Protein AF-0000000067865497 (afdb_homodimer)

Structure (mmCIF, N/CA/C/O backbone):
data_AF-0000000067865497-model_v1
#
loop_
_entity.id
_entity.type
_entity.pdbx_description
1 polymer Phosphohydrolase
#
loop_
_atom_site.group_PDB
_atom_site.id
_atom_site.type_symbol
_atom_site.label_atom_id
_atom_site.label_alt_id
_atom_site.label_comp_id
_atom_site.label_asym_id
_atom_site.label_entity_id
_atom_site.label_seq_id
_atom_site.pdbx_PDB_ins_code
_atom_site.Cartn_x
_atom_site.Cartn_y
_atom_site.Cartn_z
_atom_site.occupancy
_atom_site.B_iso_or_equiv
_atom_site.auth_seq_id
_atom_site.auth_comp_id
_atom_site.auth_asym_id
_atom_site.auth_atom_id
_atom_site.pdbx_PDB_model_num
ATOM 1 N N . MET A 1 1 ? -23.422 -14.281 12.016 1 78.88 1 MET A N 1
ATOM 2 C CA . MET A 1 1 ? -22.953 -12.891 12.07 1 78.88 1 MET A CA 1
ATOM 3 C C . MET A 1 1 ? -21.516 -12.773 11.57 1 78.88 1 MET A C 1
ATOM 5 O O . MET A 1 1 ? -20.703 -13.68 11.789 1 78.88 1 MET A O 1
ATOM 9 N N . ARG A 1 2 ? -21.125 -11.711 10.773 1 89.38 2 ARG A N 1
ATOM 10 C CA . ARG A 1 2 ? -19.797 -11.516 10.203 1 89.38 2 ARG A CA 1
ATOM 11 C C . ARG A 1 2 ? -18.828 -10.969 11.25 1 89.38 2 ARG A C 1
ATOM 13 O O . ARG A 1 2 ? -19.25 -10.266 12.18 1 89.38 2 ARG A O 1
ATOM 20 N N . LYS A 1 3 ? -17.734 -11.516 11.109 1 87.94 3 LYS A N 1
ATOM 21 C CA . LYS A 1 3 ? -16.703 -11.023 12.031 1 87.94 3 LYS A CA 1
ATOM 22 C C . LYS A 1 3 ? -16.062 -9.75 11.508 1 87.94 3 LYS A C 1
ATOM 24 O O . LYS A 1 3 ? -15.516 -9.734 10.398 1 87.94 3 LYS A O 1
ATOM 29 N N . GLY A 1 4 ? -16.141 -8.656 12.398 1 87.62 4 GLY A N 1
ATOM 30 C CA . GLY A 1 4 ? -15.477 -7.418 12.039 1 87.62 4 GLY A CA 1
ATOM 31 C C . GLY A 1 4 ? -16.219 -6.641 10.961 1 87.62 4 GLY A C 1
ATOM 32 O O . GLY A 1 4 ? -17.312 -7.031 10.547 1 87.62 4 GLY A O 1
ATOM 33 N N . ASP A 1 5 ? -15.602 -5.504 10.516 1 90.06 5 ASP A N 1
ATOM 34 C CA . ASP A 1 5 ? -16.172 -4.648 9.477 1 90.06 5 ASP A CA 1
ATOM 35 C C . ASP A 1 5 ? -15.664 -5.043 8.094 1 90.06 5 ASP A C 1
ATOM 37 O O . ASP A 1 5 ? -14.836 -5.945 7.965 1 90.06 5 ASP A O 1
ATOM 41 N N . PHE A 1 6 ? -16.281 -4.461 7.059 1 90.94 6 PHE A N 1
ATOM 42 C CA . PHE A 1 6 ? -15.914 -4.801 5.688 1 90.94 6 PHE A CA 1
ATOM 43 C C . PHE A 1 6 ? -15.133 -3.668 5.043 1 90.94 6 PHE A C 1
ATOM 45 O O . PHE A 1 6 ? -15.102 -2.551 5.562 1 90.94 6 PHE A O 1
ATOM 52 N N . ILE A 1 7 ? -14.43 -3.977 3.988 1 89.62 7 ILE A N 1
ATOM 53 C CA . ILE A 1 7 ? -13.914 -2.992 3.041 1 89.62 7 ILE A CA 1
ATOM 54 C C . ILE A 1 7 ? -14.719 -3.062 1.743 1 89.62 7 ILE A C 1
ATOM 56 O O . ILE A 1 7 ? -15.297 -4.102 1.419 1 89.62 7 ILE A O 1
ATOM 60 N N . TYR A 1 8 ? -14.766 -1.95 1.161 1 90.75 8 TYR A N 1
ATOM 61 C CA . TYR A 1 8 ? -15.375 -1.904 -0.165 1 90.75 8 TYR A CA 1
ATOM 62 C C . TYR A 1 8 ? -14.32 -2.084 -1.253 1 90.75 8 TYR A C 1
ATOM 64 O O . TYR A 1 8 ? -13.297 -1.393 -1.258 1 90.75 8 TYR A O 1
ATOM 72 N N . THR A 1 9 ? -14.586 -3.055 -2.178 1 93.31 9 THR A N 1
ATOM 73 C CA . THR A 1 9 ? -13.57 -3.365 -3.18 1 93.31 9 THR A CA 1
ATOM 74 C C . THR A 1 9 ? -13.867 -2.643 -4.488 1 93.31 9 THR A C 1
ATOM 76 O O . THR A 1 9 ? -14.906 -2.006 -4.633 1 93.31 9 THR A O 1
ATOM 79 N N . GLY A 1 10 ? -12.953 -2.738 -5.398 1 89.12 10 GLY A N 1
ATOM 80 C CA . GLY A 1 10 ? -13.094 -2.115 -6.703 1 89.12 10 GLY A CA 1
ATOM 81 C C . GLY A 1 10 ? -14.312 -2.602 -7.465 1 89.12 10 GLY A C 1
ATOM 82 O O . GLY A 1 10 ? -14.906 -1.849 -8.242 1 89.12 10 GLY A O 1
ATOM 83 N N . LYS A 1 11 ? -14.664 -3.783 -7.273 1 88.94 11 LYS A N 1
ATOM 84 C CA . LYS A 1 11 ? -15.836 -4.352 -7.93 1 88.94 11 LYS A CA 1
ATOM 85 C C . LYS A 1 11 ? -17.078 -4.234 -7.047 1 88.94 11 LYS A C 1
ATOM 87 O O . LYS A 1 11 ? -18.047 -4.965 -7.234 1 88.94 11 LYS A O 1
ATOM 92 N N . GLU A 1 12 ? -16.969 -3.43 -6.086 1 88.81 12 GLU A N 1
ATOM 93 C CA . GLU A 1 12 ? -18.094 -3.02 -5.238 1 88.81 12 GLU A CA 1
ATOM 94 C C . GLU A 1 12 ? -18.594 -4.184 -4.391 1 88.81 12 GLU A C 1
ATOM 96 O O . GLU A 1 12 ? -19.812 -4.391 -4.27 1 88.81 12 GLU A O 1
ATOM 101 N N . VAL A 1 13 ? -17.703 -5.008 -3.939 1 91.44 13 VAL A N 1
ATOM 102 C CA . VAL A 1 13 ? -18 -6.086 -2.998 1 91.44 13 VAL A CA 1
ATOM 103 C C . VAL A 1 13 ? -17.703 -5.621 -1.574 1 91.44 13 VAL A C 1
ATOM 105 O O . VAL A 1 13 ? -16.688 -4.957 -1.329 1 91.44 13 VAL A O 1
ATOM 108 N N . GLU A 1 14 ? -18.641 -5.922 -0.736 1 91.81 14 GLU A N 1
ATOM 109 C CA . GLU A 1 14 ? -18.328 -5.785 0.684 1 91.81 14 GLU A CA 1
ATOM 110 C C . GLU A 1 14 ? -17.531 -6.977 1.194 1 91.81 14 GLU A C 1
ATOM 112 O O . GLU A 1 14 ? -18.094 -8.039 1.463 1 91.81 14 GLU A O 1
ATOM 117 N N . PHE A 1 15 ? -16.281 -6.785 1.351 1 94.25 15 PHE A N 1
ATOM 118 C CA . PHE A 1 15 ? -15.391 -7.871 1.732 1 94.25 15 PHE A CA 1
ATOM 119 C C . PHE A 1 15 ? -15.016 -7.77 3.205 1 94.25 15 PHE A C 1
ATOM 121 O O . PHE A 1 15 ? -14.57 -6.715 3.666 1 94.25 15 PHE A O 1
ATOM 128 N N . TYR A 1 16 ? -15.164 -8.898 3.9 1 94.19 16 TYR A N 1
ATOM 129 C CA . TYR A 1 16 ? -14.82 -8.961 5.316 1 94.19 16 TYR A CA 1
ATOM 130 C C . TYR A 1 16 ? -13.477 -9.641 5.523 1 94.19 16 TYR A C 1
ATOM 132 O O . TYR A 1 16 ? -13.398 -10.867 5.629 1 94.19 16 TYR A O 1
ATOM 140 N N . PRO A 1 17 ? -12.422 -8.844 5.734 1 92.12 17 PRO A N 1
ATOM 141 C CA . PRO A 1 17 ? -11.07 -9.406 5.793 1 92.12 17 PRO A CA 1
ATOM 142 C C . PRO A 1 17 ? -10.898 -10.406 6.93 1 92.12 17 PRO A C 1
ATOM 144 O O . PRO A 1 17 ? -10.109 -11.352 6.816 1 92.12 17 PRO A O 1
ATOM 147 N N . LEU A 1 18 ? -11.617 -10.266 8.008 1 92.62 18 LEU A N 1
ATOM 148 C CA . LEU A 1 18 ? -11.461 -11.125 9.18 1 92.62 18 LEU A CA 1
ATOM 149 C C . LEU A 1 18 ? -12.32 -12.383 9.047 1 92.62 18 LEU A C 1
ATOM 151 O O . LEU A 1 18 ? -12.172 -13.32 9.828 1 92.62 18 LEU A O 1
ATOM 155 N N . ASP A 1 19 ? -13.18 -12.359 8.055 1 93.62 19 ASP A N 1
ATOM 156 C CA . ASP A 1 19 ? -14.07 -13.484 7.785 1 93.62 19 ASP A CA 1
ATOM 157 C C . ASP A 1 19 ? -14.242 -13.711 6.285 1 93.62 19 ASP A C 1
ATOM 159 O O . ASP A 1 19 ? -15.352 -13.625 5.758 1 93.62 19 ASP A O 1
ATOM 163 N N . PRO A 1 20 ? -13.117 -14.047 5.703 1 94.12 20 PRO A N 1
ATOM 164 C CA . PRO A 1 20 ? -13.172 -14.164 4.242 1 94.12 20 PRO A CA 1
ATOM 165 C C . PRO A 1 20 ? -14.008 -15.352 3.771 1 94.12 20 PRO A C 1
ATOM 167 O O . PRO A 1 20 ? -13.93 -16.438 4.348 1 94.12 20 PRO A O 1
ATOM 170 N N . ARG A 1 21 ? -14.789 -15.086 2.783 1 94.31 21 ARG A N 1
ATOM 171 C CA . ARG A 1 21 ? -15.57 -16.109 2.1 1 94.31 21 ARG A CA 1
ATOM 172 C C . ARG A 1 21 ? -15.156 -16.234 0.638 1 94.31 21 ARG A C 1
ATOM 174 O O . ARG A 1 21 ? -14.953 -15.227 -0.043 1 94.31 21 ARG A O 1
ATOM 181 N N . GLU A 1 22 ? -15.125 -17.438 0.199 1 93.44 22 GLU A N 1
ATOM 182 C CA . GLU A 1 22 ? -14.625 -17.719 -1.143 1 93.44 22 GLU A CA 1
ATOM 183 C C . GLU A 1 22 ? -15.438 -16.984 -2.203 1 93.44 22 GLU A C 1
ATOM 185 O O . GLU A 1 22 ? -14.883 -16.484 -3.188 1 93.44 22 GLU A O 1
ATOM 190 N N . GLU A 1 23 ? -16.719 -16.875 -1.95 1 94.31 23 GLU A N 1
ATOM 191 C CA . GLU A 1 23 ? -17.594 -16.281 -2.949 1 94.31 23 GLU A CA 1
ATOM 192 C C . GLU A 1 23 ? -17.359 -14.781 -3.068 1 94.31 23 GLU A C 1
ATOM 194 O O . GLU A 1 23 ? -17.75 -14.164 -4.059 1 94.31 23 GLU A O 1
ATOM 199 N N . GLU A 1 24 ? -16.719 -14.227 -2.061 1 96.06 24 GLU A N 1
ATOM 200 C CA . GLU A 1 24 ? -16.484 -12.789 -2.051 1 96.06 24 GLU A CA 1
ATOM 201 C C . GLU A 1 24 ? -15.117 -12.453 -2.664 1 96.06 24 GLU A C 1
ATOM 203 O O . GLU A 1 24 ? -14.836 -11.297 -2.969 1 96.06 24 GLU A O 1
ATOM 208 N N . ILE A 1 25 ? -14.305 -13.445 -2.861 1 97.25 25 ILE A N 1
ATOM 209 C CA . ILE A 1 25 ? -12.992 -13.266 -3.475 1 97.25 25 ILE A CA 1
ATOM 210 C C . ILE A 1 25 ? -13.125 -13.25 -4.996 1 97.25 25 ILE A C 1
ATOM 212 O O . ILE A 1 25 ? -13.625 -14.211 -5.59 1 97.25 25 ILE A O 1
ATOM 216 N N . LEU A 1 26 ? -12.766 -12.141 -5.625 1 97.81 26 LEU A N 1
ATOM 217 C CA . LEU A 1 26 ? -12.852 -12 -7.074 1 97.81 26 LEU A CA 1
ATOM 218 C C . LEU A 1 26 ? -11.469 -11.766 -7.68 1 97.81 26 LEU A C 1
ATOM 220 O O . LEU A 1 26 ? -10.727 -10.891 -7.215 1 97.81 26 LEU A O 1
ATOM 224 N N . ILE A 1 27 ? -11.156 -12.547 -8.742 1 98.56 27 ILE A N 1
ATOM 225 C CA . ILE A 1 27 ? -9.867 -12.406 -9.414 1 98.56 27 ILE A CA 1
ATOM 226 C C . ILE A 1 27 ? -9.734 -10.992 -9.977 1 98.56 27 ILE A C 1
ATOM 228 O O . ILE A 1 27 ? -8.633 -10.445 -10.016 1 98.56 27 ILE A O 1
ATOM 232 N N . GLU A 1 28 ? -10.867 -10.383 -10.391 1 98.31 28 GLU A N 1
ATOM 233 C CA . GLU A 1 28 ? -10.875 -9.023 -10.93 1 98.31 28 GLU A CA 1
ATOM 234 C C . GLU A 1 28 ? -10.477 -8.008 -9.859 1 98.31 28 GLU A C 1
ATOM 236 O O . GLU A 1 28 ? -9.766 -7.039 -10.148 1 98.31 28 GLU A O 1
ATOM 241 N N . ASP A 1 29 ? -10.938 -8.258 -8.609 1 98.19 29 ASP A N 1
ATOM 242 C CA . ASP A 1 29 ? -10.555 -7.383 -7.504 1 98.19 29 ASP A CA 1
ATOM 243 C C . ASP A 1 29 ? -9.07 -7.516 -7.184 1 98.19 29 ASP A C 1
ATOM 245 O O . ASP A 1 29 ? -8.398 -6.52 -6.926 1 98.19 29 ASP A O 1
ATOM 249 N N . ILE A 1 30 ? -8.602 -8.75 -7.191 1 98.5 30 ILE A N 1
ATOM 250 C CA . ILE A 1 30 ? -7.195 -9.008 -6.891 1 98.5 30 ILE A CA 1
ATOM 251 C C . ILE A 1 30 ? -6.309 -8.352 -7.945 1 98.5 30 ILE A C 1
ATOM 253 O O . ILE A 1 30 ? -5.395 -7.594 -7.617 1 98.5 30 ILE A O 1
ATOM 257 N N . GLY A 1 31 ? -6.613 -8.617 -9.227 1 98.69 31 GLY A N 1
ATOM 258 C CA . GLY A 1 31 ? -5.836 -8.016 -10.305 1 98.69 31 GLY A CA 1
ATOM 259 C C . GLY A 1 31 ? -5.867 -6.504 -10.289 1 98.69 31 GLY A C 1
ATOM 260 O O . GLY A 1 31 ? -4.84 -5.852 -10.5 1 98.69 31 GLY A O 1
ATOM 261 N N . HIS A 1 32 ? -7.047 -5.977 -10.039 1 98.44 32 HIS A N 1
ATOM 262 C CA . HIS A 1 32 ? -7.211 -4.531 -10 1 98.44 32 HIS A CA 1
ATOM 263 C C . HIS A 1 32 ? -6.391 -3.91 -8.875 1 98.44 32 HIS A C 1
ATOM 265 O O . HIS A 1 32 ? -5.543 -3.051 -9.125 1 98.44 32 HIS A O 1
ATOM 271 N N . ALA A 1 33 ? -6.605 -4.375 -7.688 1 98 33 ALA A N 1
ATOM 272 C CA . ALA A 1 33 ? -5.945 -3.789 -6.523 1 98 33 ALA A CA 1
ATOM 273 C C . ALA A 1 33 ? -4.43 -3.947 -6.613 1 98 33 ALA A C 1
ATOM 275 O O . ALA A 1 33 ? -3.686 -2.986 -6.406 1 98 33 ALA A O 1
ATOM 276 N N . LEU A 1 34 ? -3.949 -5.145 -6.945 1 98.44 34 LEU A N 1
ATOM 277 C CA . LEU A 1 34 ? -2.512 -5.391 -6.977 1 98.44 34 LEU A CA 1
ATOM 278 C C . LEU A 1 34 ? -1.84 -4.559 -8.062 1 98.44 34 LEU A C 1
ATOM 280 O O . LEU A 1 34 ? -0.654 -4.234 -7.957 1 98.44 34 LEU A O 1
ATOM 284 N N . SER A 1 35 ? -2.582 -4.207 -9.141 1 98.69 35 SER A N 1
ATOM 285 C CA . SER A 1 35 ? -2.021 -3.367 -10.195 1 98.69 35 SER A CA 1
ATOM 286 C C . SER A 1 35 ? -1.836 -1.931 -9.719 1 98.69 35 SER A C 1
ATOM 288 O O . SER A 1 35 ? -1.099 -1.157 -10.328 1 98.69 35 SER A O 1
ATOM 290 N N . LEU A 1 36 ? -2.486 -1.602 -8.617 1 98.19 36 LEU A N 1
ATOM 291 C CA . LEU A 1 36 ? -2.443 -0.23 -8.125 1 98.19 36 LEU A CA 1
ATOM 292 C C . LEU A 1 36 ? -1.605 -0.138 -6.852 1 98.19 36 LEU A C 1
ATOM 294 O O . LEU A 1 36 ? -1.383 0.956 -6.328 1 98.19 36 LEU A O 1
ATOM 298 N N . ILE A 1 37 ? -1.118 -1.175 -6.332 1 97.56 37 ILE A N 1
ATOM 299 C CA . ILE A 1 37 ? -0.292 -1.197 -5.133 1 97.56 37 ILE A CA 1
ATOM 300 C C . ILE A 1 37 ? 1.182 -1.294 -5.52 1 97.56 37 ILE A C 1
ATOM 302 O O . ILE A 1 37 ? 1.575 -2.189 -6.27 1 97.56 37 ILE A O 1
ATOM 306 N N . CYS A 1 38 ? 1.943 -0.386 -4.988 1 97.19 38 CYS A N 1
ATOM 307 C CA . CYS A 1 38 ? 3.35 -0.268 -5.355 1 97.19 38 CYS A CA 1
ATOM 308 C C . CYS A 1 38 ? 4.211 -1.212 -4.527 1 97.19 38 CYS A C 1
ATOM 310 O O . CYS A 1 38 ? 3.982 -1.375 -3.328 1 97.19 38 CYS A O 1
ATOM 312 N N . ARG A 1 39 ? 5.223 -1.777 -5.109 1 95.62 39 ARG A N 1
ATOM 313 C CA . ARG A 1 39 ? 6.223 -2.6 -4.43 1 95.62 39 ARG A CA 1
ATOM 314 C C . ARG A 1 39 ? 7.066 -1.76 -3.479 1 95.62 39 ARG A C 1
ATOM 316 O O . ARG A 1 39 ? 7.168 -0.541 -3.639 1 95.62 39 ARG A O 1
ATOM 323 N N . GLY A 1 40 ? 7.621 -2.434 -2.475 1 93.12 40 GLY A N 1
ATOM 324 C CA . GLY A 1 40 ? 8.594 -1.792 -1.604 1 93.12 40 GLY A CA 1
ATOM 325 C C . GLY A 1 40 ? 8 -0.679 -0.763 1 93.12 40 GLY A C 1
ATOM 326 O O . GLY A 1 40 ? 8.688 0.289 -0.43 1 93.12 40 GLY A O 1
ATOM 327 N N . ASN A 1 41 ? 6.715 -0.718 -0.555 1 93.69 41 ASN A N 1
ATOM 328 C CA . ASN A 1 41 ? 6.027 0.312 0.217 1 93.69 41 ASN A CA 1
ATOM 329 C C . ASN A 1 41 ? 6.289 1.704 -0.349 1 93.69 41 ASN A C 1
ATOM 331 O O . ASN A 1 41 ? 6.477 2.66 0.406 1 93.69 41 ASN A O 1
ATOM 335 N N . GLY A 1 42 ? 6.395 1.767 -1.632 1 96.12 42 GLY A N 1
ATOM 336 C CA . GLY A 1 42 ? 6.52 3.055 -2.295 1 96.12 42 GLY A CA 1
ATOM 337 C C . GLY A 1 42 ? 7.941 3.59 -2.297 1 96.12 42 GLY A C 1
ATOM 338 O O . GLY A 1 42 ? 8.172 4.746 -2.658 1 96.12 42 GLY A O 1
ATOM 339 N N . HIS A 1 43 ? 8.938 2.766 -2.004 1 96.44 43 HIS A N 1
ATOM 340 C CA . HIS A 1 43 ? 10.305 3.277 -1.94 1 96.44 43 HIS A CA 1
ATOM 341 C C . H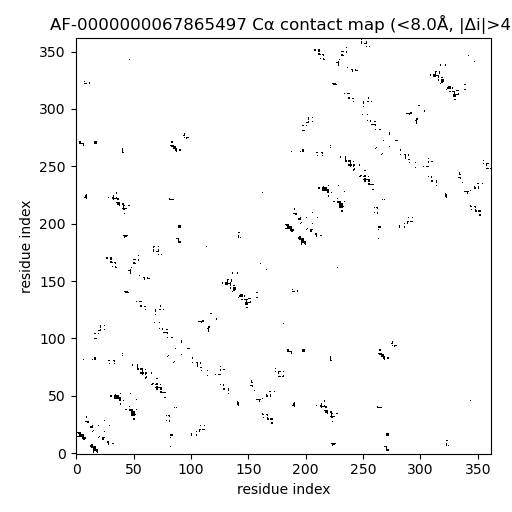IS A 1 43 ? 11.109 2.857 -3.166 1 96.44 43 HIS A C 1
ATOM 343 O O . HIS A 1 43 ? 12.32 3.094 -3.232 1 96.44 43 HIS A O 1
ATOM 349 N N . THR A 1 44 ? 10.422 2.258 -4.129 1 96.75 44 THR A N 1
ATOM 350 C CA . THR A 1 44 ? 11.062 1.977 -5.41 1 96.75 44 THR A CA 1
ATOM 351 C C . THR A 1 44 ? 11.352 3.27 -6.168 1 96.75 44 THR A C 1
ATOM 353 O O . THR A 1 44 ? 10.742 4.305 -5.887 1 96.75 44 THR A O 1
ATOM 356 N N . ASN A 1 45 ? 12.266 3.225 -7.09 1 96.19 45 ASN A N 1
ATOM 357 C CA . ASN A 1 45 ? 12.648 4.418 -7.832 1 96.19 45 ASN A CA 1
ATOM 358 C C . ASN A 1 45 ? 11.484 4.973 -8.648 1 96.19 45 ASN A C 1
ATOM 360 O O . ASN A 1 45 ? 11.453 6.16 -8.969 1 96.19 45 ASN A O 1
ATOM 364 N N . HIS A 1 46 ? 10.617 4.168 -9.094 1 97.25 46 HIS A N 1
ATOM 365 C CA . HIS A 1 46 ? 9.359 4.504 -9.758 1 97.25 46 HIS A CA 1
ATOM 366 C C . HIS A 1 46 ? 8.273 3.49 -9.422 1 97.25 46 HIS A C 1
ATOM 368 O O . HIS A 1 46 ? 8.539 2.479 -8.773 1 97.25 46 HIS A O 1
ATOM 374 N N . PHE A 1 47 ? 7.117 3.857 -9.805 1 98.06 47 PHE A N 1
ATOM 375 C CA . PHE A 1 47 ? 6 2.969 -9.5 1 98.06 47 PHE A CA 1
ATOM 376 C C . PHE A 1 47 ? 6.168 1.629 -10.211 1 98.06 47 PHE A C 1
ATOM 378 O O . PHE A 1 47 ? 6.402 1.584 -11.422 1 98.06 47 PHE A O 1
ATOM 385 N N . TYR A 1 48 ? 6.188 0.608 -9.531 1 98.25 48 TYR A N 1
ATOM 386 C CA . TYR A 1 48 ? 6.191 -0.792 -9.938 1 98.25 48 TYR A CA 1
ATOM 387 C C . TYR A 1 48 ? 5.227 -1.611 -9.094 1 98.25 48 TYR A C 1
ATOM 389 O O . TYR A 1 48 ? 5.398 -1.719 -7.875 1 98.25 48 TYR A O 1
ATOM 397 N N . SER A 1 49 ? 4.254 -2.213 -9.703 1 98.44 49 SER A N 1
ATOM 398 C CA . SER A 1 49 ? 3.117 -2.727 -8.953 1 98.44 49 SER A CA 1
ATOM 399 C C . SER A 1 49 ? 3.387 -4.133 -8.43 1 98.44 49 SER A C 1
ATOM 401 O O . SER A 1 49 ? 4.234 -4.848 -8.969 1 98.44 49 SER A O 1
ATOM 403 N N . VAL A 1 50 ? 2.641 -4.488 -7.422 1 98.25 50 VAL A N 1
ATOM 404 C CA . VAL A 1 50 ? 2.654 -5.852 -6.898 1 98.25 50 VAL A CA 1
ATOM 405 C C . VAL A 1 50 ? 2.174 -6.82 -7.973 1 98.25 50 VAL A C 1
ATOM 407 O O . VAL A 1 50 ? 2.658 -7.953 -8.055 1 98.25 50 VAL A O 1
ATOM 410 N N . ALA A 1 51 ? 1.204 -6.379 -8.805 1 98.81 51 ALA A N 1
ATOM 411 C CA . ALA A 1 51 ? 0.734 -7.23 -9.891 1 98.81 51 ALA A CA 1
ATOM 412 C C . ALA A 1 51 ? 1.862 -7.543 -10.875 1 98.81 51 ALA A C 1
ATOM 414 O O . ALA A 1 51 ? 1.967 -8.664 -11.375 1 98.81 51 ALA A O 1
ATOM 415 N N . GLN A 1 52 ? 2.701 -6.547 -11.195 1 98.88 52 GLN A N 1
ATOM 416 C CA . GLN A 1 52 ? 3.848 -6.793 -12.062 1 98.88 52 GLN A CA 1
ATOM 417 C C . GLN A 1 52 ? 4.773 -7.852 -11.461 1 98.88 52 GLN A C 1
ATOM 419 O O . GLN A 1 52 ? 5.25 -8.742 -12.172 1 98.88 52 GLN A O 1
ATOM 424 N N . HIS A 1 53 ? 5 -7.75 -10.164 1 98.44 53 HIS A N 1
ATOM 425 C CA . HIS A 1 53 ? 5.789 -8.75 -9.453 1 98.44 53 HIS A CA 1
ATOM 426 C C . HIS A 1 53 ? 5.176 -10.141 -9.594 1 98.44 53 HIS A C 1
ATOM 428 O O . HIS A 1 53 ? 5.871 -11.094 -9.938 1 98.44 53 HIS A O 1
ATOM 434 N N . SER A 1 54 ? 3.924 -10.266 -9.328 1 98.81 54 SER A N 1
ATOM 435 C CA . SER A 1 54 ? 3.217 -11.539 -9.383 1 98.81 54 SER A CA 1
ATOM 436 C C . SER A 1 54 ? 3.256 -12.141 -10.781 1 98.81 54 SER A C 1
ATOM 438 O O . SER A 1 54 ? 3.467 -13.344 -10.945 1 98.81 54 SER A O 1
ATOM 440 N N . ILE A 1 55 ? 2.994 -11.258 -11.789 1 98.94 55 ILE A N 1
ATOM 441 C CA . ILE A 1 55 ? 3.037 -11.68 -13.188 1 98.94 55 ILE A CA 1
ATOM 442 C C . ILE A 1 55 ? 4.414 -12.258 -13.508 1 98.94 55 ILE A C 1
ATOM 444 O O . ILE A 1 55 ? 4.52 -13.359 -14.047 1 98.94 55 ILE A O 1
ATOM 448 N N . ASN A 1 56 ? 5.445 -11.516 -13.164 1 98.81 56 ASN A N 1
ATOM 449 C CA . ASN A 1 56 ? 6.805 -11.953 -13.453 1 98.81 56 ASN A CA 1
ATOM 450 C C . ASN A 1 56 ? 7.152 -13.234 -12.695 1 98.81 56 ASN A C 1
ATOM 452 O O . ASN A 1 56 ? 7.902 -14.07 -13.203 1 98.81 56 ASN A O 1
ATOM 456 N N . CYS A 1 57 ? 6.629 -13.406 -11.477 1 98.81 57 CYS A N 1
ATOM 457 C CA . CYS A 1 57 ? 6.84 -14.648 -10.734 1 98.81 57 CYS A CA 1
ATOM 458 C C . CYS A 1 57 ? 6.211 -15.828 -11.461 1 98.81 57 CYS A C 1
ATOM 460 O O . CYS A 1 57 ? 6.824 -16.891 -11.57 1 98.81 57 CYS A O 1
ATOM 462 N N . ALA A 1 58 ? 5.008 -15.664 -11.914 1 98.88 58 ALA A N 1
ATOM 463 C CA . ALA A 1 58 ? 4.348 -16.734 -12.656 1 98.88 58 ALA A CA 1
ATOM 464 C C . ALA A 1 58 ? 5.129 -17.078 -13.922 1 98.88 58 ALA A C 1
ATOM 466 O O . ALA A 1 58 ? 5.316 -18.266 -14.242 1 98.88 58 ALA A O 1
ATOM 467 N N . LYS A 1 59 ? 5.555 -16.047 -14.648 1 98.81 59 LYS A N 1
ATOM 468 C CA . LYS A 1 59 ? 6.34 -16.25 -15.867 1 98.81 59 LYS A CA 1
ATOM 469 C C . LYS A 1 59 ? 7.656 -16.969 -15.555 1 98.81 59 LYS A C 1
ATOM 471 O O . LYS A 1 59 ? 8.094 -17.828 -16.312 1 98.81 59 LYS A O 1
ATOM 476 N N . GLU A 1 60 ? 8.312 -16.531 -14.477 1 98.81 60 GLU A N 1
ATOM 477 C CA . GLU A 1 60 ? 9.555 -17.172 -14.062 1 98.81 60 GLU A CA 1
ATOM 478 C C . GLU A 1 60 ? 9.336 -18.641 -13.734 1 98.81 60 GLU A C 1
ATOM 480 O O . GLU A 1 60 ? 10.156 -19.5 -14.086 1 98.81 60 GLU A O 1
ATOM 485 N N . ALA A 1 61 ? 8.234 -18.938 -12.984 1 98.75 61 ALA A N 1
AT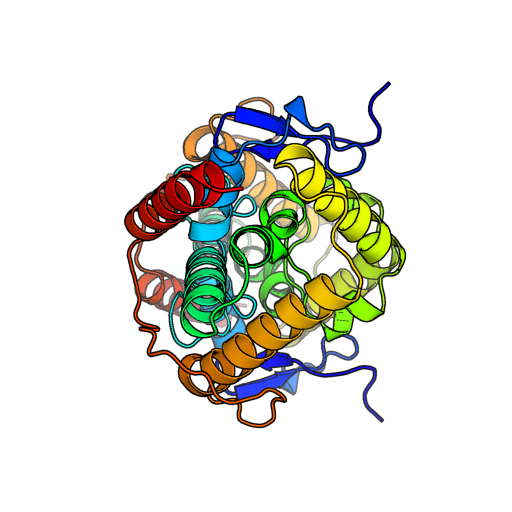OM 486 C CA . ALA A 1 61 ? 7.898 -20.328 -12.688 1 98.75 61 ALA A CA 1
ATOM 487 C C . ALA A 1 61 ? 7.746 -21.141 -13.969 1 98.75 61 ALA A C 1
ATOM 489 O O . ALA A 1 61 ? 8.203 -22.281 -14.047 1 98.75 61 ALA A O 1
ATOM 490 N N . LYS A 1 62 ? 7.125 -20.531 -14.953 1 98.56 62 LYS A N 1
ATOM 491 C CA . LYS A 1 62 ? 6.941 -21.203 -16.234 1 98.56 62 LYS A CA 1
ATOM 492 C C . LYS A 1 62 ? 8.289 -21.484 -16.906 1 98.56 62 LYS A C 1
ATOM 494 O O . LYS A 1 62 ? 8.523 -22.594 -17.406 1 98.56 62 LYS A O 1
ATOM 499 N N . VAL A 1 63 ? 9.133 -20.484 -16.953 1 98.12 63 VAL A N 1
ATOM 500 C CA . VAL A 1 63 ? 10.445 -20.609 -17.594 1 98.12 63 VAL A CA 1
ATOM 501 C C . VAL A 1 63 ? 11.258 -21.688 -16.875 1 98.12 63 VAL A C 1
ATOM 503 O O . VAL A 1 63 ? 12.031 -22.406 -17.5 1 98.12 63 VAL A O 1
ATOM 506 N N . ARG A 1 64 ? 11.086 -21.859 -15.594 1 98 64 ARG A N 1
ATOM 507 C CA . ARG A 1 64 ? 11.789 -22.859 -14.797 1 98 64 ARG A CA 1
ATOM 508 C C . ARG A 1 64 ? 11.203 -24.25 -15.016 1 98 64 ARG A C 1
ATOM 510 O O . ARG A 1 64 ? 11.758 -25.234 -14.547 1 98 64 ARG A O 1
ATOM 517 N N . GLY A 1 65 ? 10.078 -24.297 -15.68 1 98.19 65 GLY A N 1
ATOM 518 C CA . GLY A 1 65 ? 9.469 -25.578 -16.016 1 98.19 65 GLY A CA 1
ATOM 519 C C . GLY A 1 65 ? 8.562 -26.109 -14.914 1 98.19 65 GLY A C 1
ATOM 520 O O . GLY A 1 65 ? 8.328 -27.312 -14.828 1 98.19 65 GLY A O 1
ATOM 521 N N . TYR A 1 66 ? 8.102 -25.281 -14.023 1 98.44 66 TYR A N 1
ATOM 522 C CA . TYR A 1 66 ? 7.238 -25.719 -12.938 1 98.44 66 TYR A CA 1
ATOM 523 C C . TYR A 1 66 ? 5.82 -25.969 -13.438 1 98.44 66 TYR A C 1
ATOM 525 O O . TYR A 1 66 ? 5.457 -25.531 -14.531 1 98.44 66 TYR A O 1
ATOM 533 N N . SER A 1 67 ? 5.012 -26.719 -12.695 1 98.31 67 SER A N 1
ATOM 534 C CA . SER A 1 67 ? 3.654 -27.078 -13.07 1 98.31 67 SER A CA 1
ATOM 535 C C . SER A 1 67 ? 2.746 -25.859 -13.148 1 98.31 67 SER A C 1
ATOM 537 O O . SER A 1 67 ? 3.066 -24.812 -12.594 1 98.31 67 SER A O 1
ATOM 539 N N . ASN A 1 68 ? 1.621 -26 -13.828 1 98.19 68 ASN A N 1
ATOM 540 C CA . ASN A 1 68 ? 0.642 -24.922 -13.922 1 98.19 68 ASN A CA 1
ATOM 541 C C . ASN A 1 68 ? 0.111 -24.516 -12.547 1 98.19 68 ASN A C 1
ATOM 543 O O . ASN A 1 68 ? -0.204 -23.359 -12.312 1 98.19 68 ASN A O 1
ATOM 547 N N . ARG A 1 69 ? 0.047 -25.5 -11.656 1 97.94 69 ARG A N 1
ATOM 548 C CA . ARG A 1 69 ? -0.386 -25.203 -10.289 1 97.94 69 ARG A CA 1
ATOM 549 C C . ARG A 1 69 ? 0.582 -24.25 -9.602 1 97.94 69 ARG A C 1
ATOM 551 O O . ARG A 1 69 ? 0.16 -23.312 -8.93 1 97.94 69 ARG A O 1
ATOM 558 N N . VAL A 1 70 ? 1.87 -24.547 -9.789 1 98.69 70 VAL A N 1
ATOM 559 C CA . VAL A 1 70 ? 2.885 -23.688 -9.172 1 98.69 70 VAL A CA 1
ATOM 560 C C . VAL A 1 70 ? 2.883 -22.312 -9.844 1 98.69 70 VAL A C 1
ATOM 562 O O . VAL A 1 70 ? 3.049 -21.297 -9.172 1 98.69 70 VAL A O 1
ATOM 565 N N . GLN A 1 71 ? 2.691 -22.281 -11.164 1 98.88 71 GLN A N 1
ATOM 566 C CA . GLN A 1 71 ? 2.598 -21.016 -11.883 1 98.88 71 GLN A CA 1
ATOM 567 C C . GLN A 1 71 ? 1.426 -20.188 -11.375 1 98.88 71 GLN A C 1
ATOM 569 O O . GLN A 1 71 ? 1.572 -18.984 -11.125 1 98.88 71 GLN A O 1
ATOM 574 N N . LEU A 1 72 ? 0.275 -20.828 -11.211 1 98.88 72 LEU A N 1
ATOM 575 C CA . LEU A 1 72 ? -0.904 -20.141 -10.695 1 98.88 72 LEU A CA 1
ATOM 576 C C . LEU A 1 72 ? -0.66 -19.625 -9.281 1 98.88 72 LEU A C 1
ATOM 578 O O . LEU A 1 72 ? -1.039 -18.5 -8.953 1 98.88 72 LEU A O 1
ATOM 582 N N . ALA A 1 73 ? -0.044 -20.469 -8.461 1 98.81 73 ALA A N 1
ATOM 583 C CA . ALA A 1 73 ? 0.257 -20.078 -7.086 1 98.81 73 ALA A CA 1
ATOM 584 C C . ALA A 1 73 ? 1.202 -18.875 -7.047 1 98.81 73 ALA A C 1
ATOM 586 O O . ALA A 1 73 ? 1.063 -18 -6.195 1 98.81 73 ALA A O 1
ATOM 587 N N . CYS A 1 74 ? 2.174 -18.844 -7.941 1 98.88 74 CYS A N 1
ATOM 588 C CA . CYS A 1 74 ? 3.072 -17.703 -8.039 1 98.88 74 CYS A CA 1
ATOM 589 C C . CYS A 1 74 ? 2.309 -16.438 -8.406 1 98.88 74 CYS A C 1
ATOM 591 O O . CYS A 1 74 ? 2.561 -15.359 -7.848 1 98.88 74 CYS A O 1
ATOM 593 N N . LEU A 1 75 ? 1.396 -16.562 -9.328 1 98.94 75 LEU A N 1
ATOM 594 C CA . LEU A 1 75 ? 0.595 -15.422 -9.742 1 98.94 75 LEU A CA 1
ATOM 595 C C . LEU A 1 75 ? -0.225 -14.875 -8.578 1 98.94 75 LEU A C 1
ATOM 597 O O . LEU A 1 75 ? -0.424 -13.664 -8.469 1 98.94 75 LEU A O 1
ATOM 601 N N . LEU A 1 76 ? -0.667 -15.773 -7.68 1 98.81 76 LEU A N 1
ATOM 602 C CA . LEU A 1 76 ? -1.655 -15.422 -6.664 1 98.81 76 LEU A CA 1
ATOM 603 C C . LEU A 1 76 ? -1 -15.258 -5.297 1 98.81 76 LEU A C 1
ATOM 605 O O . LEU A 1 76 ? -1.662 -14.883 -4.328 1 98.81 76 LEU A O 1
ATOM 609 N N . HIS A 1 77 ? 0.335 -15.453 -5.145 1 98.5 77 HIS A N 1
ATOM 610 C CA . HIS A 1 77 ? 0.979 -15.641 -3.85 1 98.5 77 HIS A CA 1
ATOM 611 C C . HIS A 1 77 ? 0.896 -14.375 -3.004 1 98.5 77 HIS A C 1
ATOM 613 O O . HIS A 1 77 ? 0.997 -14.438 -1.775 1 98.5 77 HIS A O 1
ATOM 619 N N . ASP A 1 78 ? 0.654 -13.273 -3.594 1 97.69 78 ASP A N 1
ATOM 620 C CA . ASP A 1 78 ? 0.491 -12.023 -2.855 1 97.69 78 ASP A CA 1
ATOM 621 C C . ASP A 1 78 ? -0.962 -11.555 -2.881 1 97.69 78 ASP A C 1
ATOM 623 O O . ASP A 1 78 ? -1.249 -10.391 -2.605 1 97.69 78 ASP A O 1
ATOM 627 N N . GLY A 1 79 ? -1.877 -12.43 -3.23 1 98 79 GLY A N 1
ATOM 628 C CA . GLY A 1 79 ? -3.279 -12.086 -3.404 1 98 79 GLY A CA 1
ATOM 629 C C . GLY A 1 79 ? -3.906 -11.484 -2.158 1 98 79 GLY A C 1
ATOM 630 O O . GLY A 1 79 ? -4.777 -10.617 -2.252 1 98 79 GLY A O 1
ATOM 631 N N . SER A 1 80 ? -3.475 -11.914 -0.987 1 96.81 80 SER A N 1
ATOM 632 C CA . SER A 1 80 ? -4.043 -11.422 0.264 1 96.81 80 SER A CA 1
ATOM 633 C C . SER A 1 80 ? -3.787 -9.93 0.439 1 96.81 80 SER A C 1
ATOM 635 O O . SER A 1 80 ? -4.543 -9.242 1.131 1 96.81 80 SER A O 1
ATOM 637 N N . GLU A 1 81 ? -2.744 -9.383 -0.189 1 96.19 81 GLU A N 1
ATOM 638 C CA . GLU A 1 81 ? -2.402 -7.969 -0.078 1 96.19 81 GLU A CA 1
ATOM 639 C C . GLU A 1 81 ? -3.494 -7.09 -0.678 1 96.19 81 GLU A C 1
ATOM 641 O O . GLU A 1 81 ? -3.637 -5.922 -0.302 1 96.19 81 GLU A O 1
ATOM 646 N N . ALA A 1 82 ? -4.289 -7.645 -1.566 1 96.81 82 ALA A N 1
ATOM 647 C CA . ALA A 1 82 ? -5.395 -6.898 -2.162 1 96.81 82 ALA A CA 1
ATOM 648 C C . ALA A 1 82 ? -6.457 -6.57 -1.118 1 96.81 82 ALA A C 1
ATOM 650 O O . ALA A 1 82 ? -7.211 -5.605 -1.273 1 96.81 82 ALA A O 1
ATOM 651 N N . TYR A 1 83 ? -6.438 -7.363 -0.044 1 95.5 83 TYR A N 1
ATOM 652 C CA . TYR A 1 83 ? -7.531 -7.219 0.906 1 95.5 83 TYR A CA 1
ATOM 653 C C . TYR A 1 83 ? -7.016 -6.773 2.27 1 95.5 83 TYR A C 1
ATOM 655 O O . TYR A 1 83 ? -7.773 -6.246 3.086 1 95.5 83 TYR A O 1
ATOM 663 N N . LEU A 1 84 ? -5.781 -6.965 2.602 1 92.44 84 LEU A N 1
ATOM 664 C CA . LEU A 1 84 ? -5.219 -6.672 3.916 1 92.44 84 LEU A CA 1
ATOM 665 C C . LEU A 1 84 ? -4.191 -5.547 3.832 1 92.44 84 LEU A C 1
ATOM 667 O O . LEU A 1 84 ? -3.9 -4.891 4.832 1 92.44 84 LEU A O 1
ATOM 671 N N . SER A 1 85 ? -3.701 -5.215 2.789 1 87.44 85 SER A N 1
ATOM 672 C CA . SER A 1 85 ? -2.525 -4.367 2.604 1 87.44 85 SER A CA 1
ATOM 673 C C . SER A 1 85 ? -1.26 -5.066 3.084 1 87.44 85 SER A C 1
ATOM 675 O O . SER A 1 85 ? -1.33 -6.078 3.783 1 87.44 85 SER A O 1
ATOM 677 N N . ASP A 1 86 ? -0.155 -4.621 2.607 1 82.81 86 ASP A N 1
ATOM 678 C CA . ASP A 1 86 ? 1.106 -5.23 3.016 1 82.81 86 ASP A CA 1
ATOM 679 C C . ASP A 1 86 ? 1.793 -4.398 4.098 1 82.81 86 ASP A C 1
ATOM 681 O O . ASP A 1 86 ? 1.746 -3.166 4.062 1 82.81 86 ASP A O 1
ATOM 685 N N . ILE A 1 87 ? 2.201 -5.059 5.129 1 86.25 87 ILE A N 1
ATOM 686 C CA . ILE A 1 87 ? 3.021 -4.453 6.172 1 86.25 87 ILE A CA 1
ATOM 687 C C . ILE A 1 87 ? 4.496 -4.762 5.914 1 86.25 87 ILE A C 1
ATOM 689 O O . ILE A 1 87 ? 4.836 -5.848 5.438 1 86.25 87 ILE A O 1
ATOM 693 N N . THR A 1 88 ? 5.305 -3.74 6.168 1 88.56 88 THR A N 1
ATOM 694 C CA . THR A 1 88 ? 6.734 -3.955 5.969 1 88.56 88 THR A CA 1
ATOM 695 C C . THR A 1 88 ? 7.227 -5.133 6.805 1 88.56 88 THR A C 1
ATOM 697 O O . THR A 1 88 ? 6.789 -5.32 7.945 1 88.56 88 THR A O 1
ATOM 700 N N . ARG A 1 89 ? 8.242 -5.805 6.375 1 83.88 89 ARG A N 1
ATOM 701 C CA . ARG A 1 89 ? 8.703 -7.074 6.93 1 83.88 89 ARG A CA 1
ATOM 702 C C . ARG A 1 89 ? 9.156 -6.91 8.375 1 83.88 89 ARG A C 1
ATOM 704 O O . ARG A 1 89 ? 8.789 -7.703 9.242 1 83.88 89 ARG A O 1
ATOM 711 N N . PRO A 1 90 ? 9.906 -5.945 8.695 1 86.38 90 PRO A N 1
ATOM 712 C CA . PRO A 1 90 ? 10.367 -5.809 10.078 1 86.38 90 PRO A CA 1
ATOM 713 C C . PRO A 1 90 ? 9.219 -5.645 11.07 1 86.38 90 PRO A C 1
ATOM 715 O O . PRO A 1 90 ? 9.312 -6.105 12.211 1 86.38 90 PRO A O 1
ATOM 718 N N . VAL A 1 91 ? 8.18 -4.996 10.617 1 89.25 91 VAL A N 1
ATOM 719 C CA . VAL A 1 91 ? 7.031 -4.7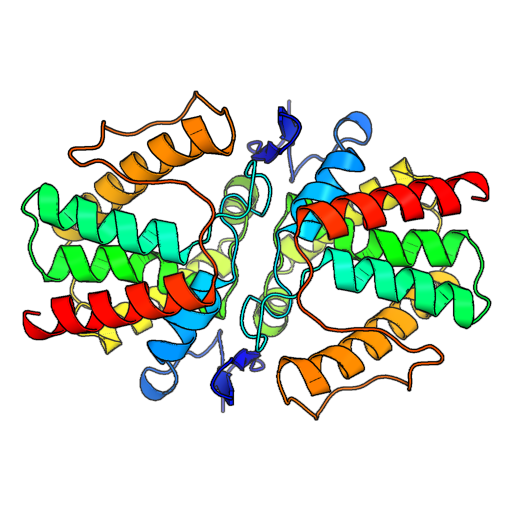54 11.492 1 89.25 91 VAL A CA 1
ATOM 720 C C . VAL A 1 91 ? 6.137 -5.992 11.523 1 89.25 91 VAL A C 1
ATOM 722 O O . VAL A 1 91 ? 5.637 -6.375 12.586 1 89.25 91 VAL A O 1
ATOM 725 N N . LYS A 1 92 ? 6.012 -6.574 10.336 1 89 92 LYS A N 1
ATOM 726 C CA . LYS A 1 92 ? 5.137 -7.73 10.18 1 89 92 LYS A CA 1
ATOM 727 C C . LYS A 1 92 ? 5.504 -8.844 11.156 1 89 92 LYS A C 1
ATOM 729 O O . LYS A 1 92 ? 4.625 -9.508 11.711 1 89 92 LYS A O 1
ATOM 734 N N . LYS A 1 93 ? 6.723 -9.016 11.359 1 88.06 93 LYS A N 1
ATOM 735 C CA . LYS A 1 93 ? 7.238 -10.078 12.219 1 88.06 93 LYS A CA 1
ATOM 736 C C . LYS A 1 93 ? 6.758 -9.898 13.656 1 88.06 93 LYS A C 1
ATOM 738 O O . LYS A 1 93 ? 6.719 -10.859 14.43 1 88.06 93 LYS A O 1
ATOM 743 N N . GLU A 1 94 ? 6.352 -8.75 14.031 1 88.31 94 GLU A N 1
ATOM 744 C CA . GLU A 1 94 ? 5.938 -8.438 15.391 1 88.31 94 GLU A CA 1
ATOM 745 C C . GLU A 1 94 ? 4.43 -8.586 15.562 1 88.31 94 GLU A C 1
ATOM 747 O O . GLU A 1 94 ? 3.908 -8.492 16.672 1 88.31 94 GLU A O 1
ATOM 752 N N . LEU A 1 95 ? 3.785 -8.82 14.477 1 91.38 95 LEU A N 1
ATOM 753 C CA . LEU A 1 95 ? 2.326 -8.828 14.492 1 91.38 95 LEU A CA 1
ATOM 754 C C . LEU A 1 95 ? 1.787 -10.227 14.227 1 91.38 95 LEU A C 1
ATOM 756 O O . LEU A 1 95 ? 1.277 -10.5 13.133 1 91.38 95 LEU A O 1
ATOM 760 N N . LYS A 1 96 ? 1.758 -11.086 15.258 1 91.88 96 LYS A N 1
ATOM 761 C CA . LYS A 1 96 ? 1.353 -12.477 15.125 1 91.88 96 LYS A CA 1
ATOM 762 C C . LYS A 1 96 ? -0.085 -12.594 14.625 1 91.88 96 LYS A C 1
ATOM 764 O O . LYS A 1 96 ? -0.393 -13.438 13.789 1 91.88 96 LYS A O 1
ATOM 769 N N . GLU A 1 97 ? -0.939 -11.734 15.227 1 91.94 97 GLU A N 1
ATOM 770 C CA . GLU A 1 97 ? -2.342 -11.766 14.828 1 91.94 97 GLU A CA 1
ATOM 771 C C . GLU A 1 97 ? -2.496 -11.445 13.344 1 91.94 97 GLU A C 1
ATOM 773 O O . GLU A 1 97 ? -3.352 -12.023 12.664 1 91.94 97 GLU A O 1
ATOM 778 N N . TYR A 1 98 ? -1.725 -10.523 12.805 1 92.38 98 TYR A N 1
ATOM 779 C CA . TYR A 1 98 ? -1.756 -10.188 11.383 1 92.38 98 TYR A CA 1
ATOM 780 C C . TYR A 1 98 ? -1.371 -11.391 10.531 1 92.38 98 TYR A C 1
ATOM 782 O O . TYR A 1 98 ? -1.998 -11.656 9.5 1 92.38 98 TYR A O 1
ATOM 790 N N . LEU A 1 99 ? -0.376 -12.102 10.945 1 93.38 99 LEU A N 1
ATOM 791 C CA . LEU A 1 99 ? 0.109 -13.258 10.203 1 93.38 99 LEU A CA 1
ATOM 792 C C . LEU A 1 99 ? -0.961 -14.344 10.125 1 93.38 99 LEU A C 1
ATOM 794 O O . LEU A 1 99 ? -1.108 -15 9.086 1 93.38 99 LEU A O 1
ATOM 798 N N . ILE A 1 100 ? -1.691 -14.477 11.188 1 94.19 100 ILE A N 1
ATOM 799 C CA . ILE A 1 100 ? -2.768 -15.461 11.227 1 94.19 100 ILE A CA 1
ATOM 800 C C . ILE A 1 100 ? -3.865 -15.07 10.242 1 94.19 100 ILE A C 1
ATOM 802 O O . ILE A 1 100 ? -4.348 -15.906 9.477 1 94.19 100 ILE A O 1
ATOM 806 N N . ILE A 1 101 ? -4.242 -13.766 10.258 1 93.69 101 ILE A N 1
ATOM 807 C CA . ILE A 1 101 ? -5.277 -13.258 9.367 1 93.69 101 ILE A CA 1
ATOM 808 C C . ILE A 1 101 ? -4.832 -13.414 7.914 1 93.69 101 ILE A C 1
ATOM 810 O O . ILE A 1 101 ? -5.609 -13.844 7.062 1 93.69 101 ILE A O 1
ATOM 814 N N . GLU A 1 102 ? -3.592 -13.062 7.648 1 94.56 102 GLU A N 1
ATOM 815 C CA . GLU A 1 102 ? -3.029 -13.133 6.305 1 94.56 102 GLU A CA 1
ATOM 816 C C . GLU A 1 102 ? -3.014 -14.57 5.789 1 94.56 102 GLU A C 1
ATOM 818 O O . GLU A 1 102 ? -3.375 -14.828 4.641 1 94.56 102 GLU A O 1
ATOM 823 N N . ASP A 1 103 ? -2.617 -15.5 6.641 1 94.75 103 ASP A N 1
ATOM 824 C CA . ASP A 1 103 ? -2.562 -16.906 6.262 1 94.75 103 ASP A CA 1
ATOM 825 C C . ASP A 1 103 ? -3.955 -17.453 5.934 1 94.75 103 ASP A C 1
ATOM 827 O O . ASP A 1 103 ? -4.133 -18.172 4.949 1 94.75 103 ASP A O 1
ATOM 831 N N . LYS A 1 104 ? -4.867 -17.125 6.77 1 95.38 104 LYS A N 1
ATOM 832 C CA . LYS A 1 104 ? -6.246 -17.562 6.547 1 95.38 104 LYS A CA 1
ATOM 833 C C . LYS A 1 104 ? -6.777 -17.047 5.215 1 95.38 104 LYS A C 1
ATOM 835 O O . LYS A 1 104 ? -7.391 -17.812 4.453 1 95.38 104 LYS A O 1
ATOM 840 N N . LEU A 1 105 ? -6.574 -15.82 4.953 1 96.38 105 LEU A N 1
ATOM 841 C CA . LEU A 1 105 ? -7.059 -15.211 3.719 1 96.38 105 LEU A CA 1
ATOM 842 C C . LEU A 1 105 ? -6.336 -15.789 2.508 1 96.38 105 LEU A C 1
ATOM 844 O O . LEU A 1 105 ? -6.961 -16.094 1.49 1 96.38 105 LEU A O 1
ATOM 848 N N . GLN A 1 106 ? -5.012 -15.914 2.605 1 96.94 106 GLN A N 1
ATOM 849 C CA . GLN A 1 106 ? -4.23 -16.453 1.496 1 96.94 106 GLN A CA 1
ATOM 850 C C . GLN A 1 106 ? -4.656 -17.875 1.161 1 96.94 106 GLN A C 1
ATOM 852 O O . GLN A 1 106 ? -4.777 -18.234 -0.012 1 96.94 106 GLN A O 1
ATOM 857 N N . ASN A 1 107 ? -4.926 -18.625 2.166 1 96.38 107 ASN A N 1
ATOM 858 C CA . ASN A 1 107 ? -5.414 -19.984 1.952 1 96.38 107 ASN A CA 1
ATOM 859 C C . ASN A 1 107 ? -6.793 -19.984 1.293 1 96.38 107 ASN A C 1
ATOM 861 O O . ASN A 1 107 ? -7.074 -20.828 0.441 1 96.38 107 ASN A O 1
ATOM 865 N N . ALA A 1 108 ? -7.633 -19.109 1.72 1 97.25 108 ALA A N 1
ATOM 866 C CA . ALA A 1 108 ? -8.953 -18.984 1.106 1 97.25 108 ALA A CA 1
ATOM 867 C C . ALA A 1 108 ? -8.844 -18.656 -0.378 1 97.25 108 ALA A C 1
ATOM 869 O O . ALA A 1 108 ? -9.617 -19.156 -1.194 1 97.25 108 ALA A O 1
ATOM 870 N N . ILE A 1 109 ? -7.887 -17.828 -0.745 1 98.12 109 ILE A N 1
ATOM 871 C CA . ILE A 1 109 ? -7.66 -17.453 -2.139 1 98.12 109 ILE A CA 1
ATOM 872 C C . ILE A 1 109 ? -7.195 -18.688 -2.924 1 98.12 109 ILE A C 1
ATOM 874 O O . ILE A 1 109 ? -7.738 -18.984 -3.99 1 98.12 109 ILE A O 1
ATOM 878 N N . TYR A 1 110 ? -6.199 -19.375 -2.363 1 97.94 110 TYR A N 1
ATOM 879 C CA . TYR A 1 110 ? -5.719 -20.594 -3.025 1 97.94 110 TYR A CA 1
ATOM 880 C C . TYR A 1 110 ? -6.84 -21.609 -3.193 1 97.94 110 TYR A C 1
ATOM 882 O O . TYR A 1 110 ? -6.992 -22.203 -4.262 1 97.94 110 TYR A O 1
ATOM 890 N N . LYS A 1 111 ? -7.645 -21.781 -2.182 1 97.25 111 LYS A N 1
ATOM 891 C CA . LYS A 1 111 ? -8.75 -22.734 -2.229 1 97.25 111 LYS A CA 1
ATOM 892 C C . LYS A 1 111 ? -9.758 -22.359 -3.307 1 97.25 111 LYS A C 1
ATOM 894 O O . LYS A 1 111 ? -10.211 -23.219 -4.07 1 97.25 111 LYS A O 1
ATOM 899 N N . LYS A 1 112 ? -10.094 -21.188 -3.371 1 97.19 112 LYS A N 1
ATOM 900 C CA . LYS A 1 112 ? -11.062 -20.703 -4.34 1 97.19 112 LYS A CA 1
ATOM 901 C C . LYS A 1 112 ? -10.648 -21.047 -5.766 1 97.19 112 LYS A C 1
ATOM 903 O O . LYS A 1 112 ? -11.5 -21.359 -6.605 1 97.19 112 LYS A O 1
ATOM 908 N N . TYR A 1 113 ? -9.359 -20.969 -5.961 1 97.62 113 TYR A N 1
ATOM 909 C CA . TYR A 1 113 ? -8.914 -21.109 -7.34 1 97.62 113 TYR A CA 1
ATOM 910 C C . TYR A 1 113 ? -8.258 -22.469 -7.562 1 97.62 113 TYR A C 1
ATOM 912 O O . TYR A 1 113 ? -7.438 -22.625 -8.469 1 97.62 113 TYR A O 1
ATOM 920 N N . GLY A 1 114 ? -8.531 -23.438 -6.68 1 96.19 114 GLY A N 1
ATOM 921 C CA . GLY A 1 114 ? -8.305 -24.844 -6.949 1 96.19 114 GLY A CA 1
ATOM 922 C C . GLY A 1 114 ? -6.922 -25.312 -6.543 1 96.19 114 GLY A C 1
ATOM 923 O O . GLY A 1 114 ? -6.477 -26.375 -6.965 1 96.19 114 GLY A O 1
ATOM 924 N N . ILE A 1 115 ? -6.195 -24.516 -5.746 1 97.44 115 ILE A N 1
ATOM 925 C CA . ILE A 1 115 ? -4.848 -24.922 -5.355 1 97.44 115 ILE A CA 1
ATOM 926 C C . ILE A 1 115 ? -4.695 -24.812 -3.84 1 97.44 115 ILE A C 1
ATOM 928 O O . ILE A 1 115 ? -3.641 -24.406 -3.344 1 97.44 115 ILE A O 1
ATOM 932 N N . GLY A 1 116 ? -5.746 -25.094 -3.143 1 96.5 116 GLY A N 1
ATOM 933 C CA . GLY A 1 116 ? -5.75 -25.031 -1.69 1 96.5 116 GLY A CA 1
ATOM 934 C C . GLY A 1 116 ? -4.941 -26.141 -1.042 1 96.5 116 GLY A C 1
ATOM 935 O O . GLY A 1 116 ? -4.641 -26.078 0.152 1 96.5 116 GLY A O 1
ATOM 936 N N . ASP A 1 117 ? -4.523 -27.141 -1.787 1 97.38 117 ASP A N 1
ATOM 937 C CA . ASP A 1 117 ? -3.832 -28.312 -1.262 1 97.38 117 ASP A CA 1
ATOM 938 C C . ASP A 1 117 ? -2.367 -28.328 -1.692 1 97.38 117 ASP A C 1
ATOM 940 O O . ASP A 1 117 ? -1.796 -29.406 -1.93 1 97.38 117 ASP A O 1
ATOM 944 N N . LEU A 1 118 ? -1.766 -27.172 -1.866 1 97.62 118 LEU A N 1
ATOM 945 C CA . LEU A 1 118 ? -0.354 -27.094 -2.227 1 97.62 118 LEU A CA 1
ATOM 946 C C . LEU A 1 118 ? 0.502 -27.891 -1.251 1 97.62 118 LEU A C 1
ATOM 948 O O . LEU A 1 118 ? 0.299 -27.812 -0.037 1 97.62 118 LEU A O 1
ATOM 952 N N . THR A 1 119 ? 1.45 -28.672 -1.794 1 98.12 119 THR A N 1
ATOM 953 C CA . THR A 1 119 ? 2.379 -29.438 -0.971 1 98.12 119 THR A CA 1
ATOM 954 C C . THR A 1 119 ? 3.498 -28.531 -0.443 1 98.12 119 THR A C 1
ATOM 956 O O . THR A 1 119 ? 3.688 -27.422 -0.926 1 98.12 119 THR A O 1
ATOM 959 N N . LYS A 1 120 ? 4.238 -29.062 0.497 1 97.94 120 LYS A N 1
ATOM 960 C CA . LYS A 1 120 ? 5.398 -28.344 1.02 1 97.94 120 LYS A CA 1
ATOM 961 C C . LYS A 1 120 ? 6.418 -28.078 -0.082 1 97.94 120 LYS A C 1
ATOM 963 O O . LYS A 1 120 ? 7.043 -27.016 -0.11 1 97.94 120 LYS A O 1
ATOM 968 N N . GLU A 1 121 ? 6.539 -29.047 -0.864 1 98.25 121 GLU A N 1
ATOM 969 C CA . GLU A 1 121 ? 7.469 -28.891 -1.979 1 98.25 121 GLU A CA 1
ATOM 970 C C . GLU A 1 121 ? 7.039 -27.766 -2.91 1 98.25 121 GLU A C 1
ATOM 972 O O . GLU A 1 121 ? 7.863 -26.938 -3.32 1 98.25 121 GLU A O 1
ATOM 977 N N . GLU A 1 122 ? 5.82 -27.703 -3.275 1 98.56 122 GLU A N 1
ATOM 978 C CA . GLU A 1 122 ? 5.297 -26.656 -4.141 1 98.56 122 GLU A CA 1
ATOM 979 C C . GLU A 1 122 ? 5.449 -25.281 -3.492 1 98.56 122 GLU A C 1
ATOM 981 O O . GLU A 1 122 ? 5.828 -24.312 -4.156 1 98.56 122 GLU A O 1
ATOM 986 N N . LEU A 1 123 ? 5.184 -25.25 -2.234 1 98.06 123 LEU A N 1
ATOM 987 C CA . LEU A 1 123 ? 5.332 -24 -1.502 1 98.06 123 LEU A CA 1
ATOM 988 C C . LEU A 1 123 ? 6.781 -23.531 -1.529 1 98.06 123 LEU A C 1
ATOM 990 O O . LEU A 1 123 ? 7.039 -22.328 -1.636 1 98.06 123 LEU A O 1
ATOM 994 N N . ASN A 1 124 ? 7.668 -24.422 -1.445 1 97.81 124 ASN A N 1
ATOM 995 C CA . ASN A 1 124 ? 9.086 -24.078 -1.515 1 97.81 124 ASN A CA 1
ATOM 996 C C . ASN A 1 124 ? 9.461 -23.547 -2.889 1 97.81 124 ASN A C 1
ATOM 998 O O . ASN A 1 124 ? 10.297 -22.641 -2.994 1 97.81 124 ASN A O 1
ATOM 1002 N N . LEU A 1 125 ? 8.914 -24.141 -3.881 1 98.25 125 LEU A N 1
ATOM 1003 C CA . LEU A 1 125 ? 9.164 -23.656 -5.234 1 98.25 125 LEU A CA 1
ATOM 1004 C C . LEU A 1 125 ? 8.672 -22.219 -5.395 1 98.25 125 LEU A C 1
ATOM 1006 O O . LEU A 1 125 ? 9.375 -21.375 -5.973 1 98.25 125 LEU A O 1
ATOM 1010 N N . ILE A 1 126 ? 7.457 -21.953 -4.91 1 98.38 126 ILE A N 1
ATOM 1011 C CA . ILE A 1 126 ? 6.879 -20.609 -4.969 1 98.38 126 ILE A CA 1
ATOM 1012 C C . ILE A 1 126 ? 7.785 -19.625 -4.23 1 98.38 126 ILE A C 1
ATOM 1014 O O . ILE A 1 126 ? 8.078 -18.547 -4.738 1 98.38 126 ILE A O 1
ATOM 1018 N N . LYS A 1 127 ? 8.227 -19.984 -3.084 1 97 127 LYS A N 1
ATOM 1019 C CA . LYS A 1 127 ? 9.109 -19.141 -2.279 1 97 127 LYS A CA 1
ATOM 1020 C C . LYS A 1 127 ? 10.414 -18.859 -3.012 1 97 127 LYS A C 1
ATOM 1022 O O . LYS A 1 127 ? 10.93 -17.734 -2.963 1 97 127 LYS A O 1
ATOM 1027 N N . SER A 1 128 ? 10.945 -19.828 -3.58 1 96.94 128 SER A N 1
ATOM 1028 C CA . SER A 1 128 ? 12.195 -19.672 -4.316 1 96.94 128 SER A CA 1
ATOM 1029 C C . SER A 1 128 ? 12.047 -18.656 -5.445 1 96.94 128 SER A C 1
ATOM 1031 O O . SER A 1 128 ? 12.914 -17.812 -5.641 1 96.94 128 SER A O 1
ATOM 1033 N N . VAL A 1 129 ? 10.969 -18.797 -6.188 1 97.94 129 VAL A N 1
ATOM 1034 C CA . VAL A 1 129 ? 10.695 -17.875 -7.281 1 97.94 129 VAL A CA 1
ATOM 1035 C C . VAL A 1 129 ? 10.531 -16.453 -6.73 1 97.94 129 VAL A C 1
ATOM 1037 O O . VAL A 1 129 ? 11.125 -15.508 -7.242 1 97.94 129 VAL A O 1
ATOM 1040 N N . ASP A 1 130 ? 9.719 -16.359 -5.684 1 97 130 ASP A N 1
ATOM 1041 C CA . ASP A 1 130 ? 9.461 -15.07 -5.062 1 97 130 ASP A CA 1
ATOM 1042 C C . ASP A 1 130 ? 10.758 -14.43 -4.57 1 97 130 ASP A C 1
ATOM 1044 O O . ASP A 1 130 ? 11 -13.242 -4.812 1 97 130 ASP A O 1
ATOM 1048 N N . ASP A 1 131 ? 11.578 -15.18 -3.934 1 95.31 131 ASP A N 1
ATOM 1049 C CA . ASP A 1 131 ? 12.844 -14.688 -3.4 1 95.31 131 ASP A CA 1
ATOM 1050 C C . ASP A 1 131 ? 13.758 -14.203 -4.523 1 95.31 131 ASP A C 1
ATOM 1052 O O . ASP A 1 131 ? 14.414 -13.164 -4.395 1 95.31 131 ASP A O 1
ATOM 1056 N N . SER A 1 132 ? 13.812 -14.969 -5.547 1 96.25 132 SER A N 1
ATOM 1057 C CA . SER A 1 132 ? 14.656 -14.609 -6.68 1 96.25 132 SER A CA 1
ATOM 1058 C C . SER A 1 132 ? 14.188 -13.305 -7.324 1 96.25 132 SER A C 1
ATOM 1060 O O . SER A 1 132 ? 15 -12.445 -7.656 1 96.25 132 SER A O 1
ATOM 1062 N N . MET A 1 133 ? 12.875 -13.242 -7.527 1 96.5 133 MET A N 1
ATOM 1063 C CA . MET A 1 133 ? 12.312 -12.039 -8.133 1 96.5 133 MET A CA 1
ATOM 1064 C C . MET A 1 133 ? 12.516 -10.828 -7.234 1 96.5 133 MET A C 1
ATOM 1066 O O . MET A 1 133 ? 12.844 -9.742 -7.715 1 96.5 133 MET A O 1
ATOM 1070 N N . LEU A 1 134 ? 12.297 -11.039 -5.953 1 93.62 134 LEU A N 1
ATOM 1071 C CA . LEU A 1 134 ? 12.523 -9.984 -4.973 1 93.62 134 LEU A CA 1
ATOM 1072 C C . LEU A 1 134 ? 13.953 -9.461 -5.043 1 93.62 134 LEU A C 1
ATOM 1074 O O . LEU A 1 134 ? 14.18 -8.25 -5.059 1 93.62 134 LEU A O 1
ATOM 1078 N N . LYS A 1 135 ? 14.875 -10.344 -5.004 1 92.69 135 LYS A N 1
ATOM 1079 C CA . LYS A 1 135 ? 16.281 -9.977 -5.09 1 92.69 135 LYS A CA 1
ATOM 1080 C C . LYS A 1 135 ? 16.547 -9.109 -6.316 1 92.69 135 LYS A C 1
ATOM 1082 O O . LYS A 1 135 ? 17.219 -8.078 -6.227 1 92.69 135 LYS A O 1
ATOM 1087 N N . TYR A 1 136 ? 16.031 -9.578 -7.445 1 94.5 136 TYR A N 1
ATOM 1088 C CA . TYR A 1 136 ? 16.188 -8.875 -8.711 1 94.5 136 TYR A CA 1
ATOM 1089 C C . TYR A 1 136 ? 15.586 -7.473 -8.633 1 94.5 136 TYR A C 1
ATOM 1091 O O . TYR A 1 136 ? 16.219 -6.492 -9.023 1 94.5 136 TYR A O 1
ATOM 1099 N N . GLU A 1 137 ? 14.406 -7.348 -8.125 1 94.62 137 GLU A N 1
ATOM 1100 C CA . GLU A 1 137 ? 13.688 -6.082 -8.031 1 94.62 137 GLU A CA 1
ATOM 1101 C C . GLU A 1 137 ? 14.383 -5.121 -7.07 1 94.62 137 GLU A C 1
ATOM 1103 O O . GLU A 1 137 ? 14.516 -3.932 -7.363 1 94.62 137 GLU A O 1
ATOM 1108 N N . MET A 1 138 ? 14.766 -5.586 -5.918 1 90.25 138 MET A N 1
ATOM 1109 C CA . MET A 1 138 ? 15.406 -4.738 -4.918 1 90.25 138 MET A CA 1
ATOM 1110 C C . MET A 1 138 ? 16.719 -4.176 -5.445 1 90.25 138 MET A C 1
ATOM 1112 O O . MET A 1 138 ? 17.062 -3.021 -5.176 1 90.25 138 MET A O 1
ATOM 1116 N N . LYS A 1 139 ? 17.406 -4.988 -6.184 1 91.31 139 LYS A N 1
ATOM 1117 C CA . LYS A 1 139 ? 18.672 -4.551 -6.773 1 91.31 139 LYS A CA 1
ATOM 1118 C C . LYS A 1 139 ? 18.453 -3.391 -7.742 1 91.31 139 LYS A C 1
ATOM 1120 O O . LYS A 1 139 ? 19.156 -2.387 -7.688 1 91.31 139 LYS A O 1
ATOM 1125 N N . TYR A 1 140 ? 17.422 -3.469 -8.539 1 93.62 140 TYR A N 1
ATOM 1126 C CA . TYR A 1 140 ? 17.328 -2.537 -9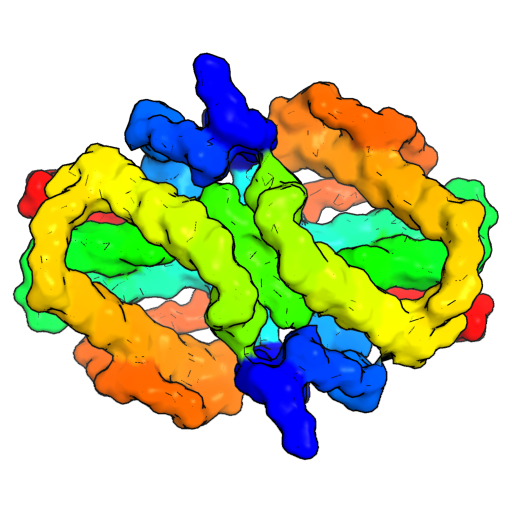.656 1 93.62 140 TYR A CA 1
ATOM 1127 C C . TYR A 1 140 ? 16.312 -1.444 -9.375 1 93.62 140 TYR A C 1
ATOM 1129 O O . TYR A 1 140 ? 16.406 -0.341 -9.914 1 93.62 140 TYR A O 1
ATOM 1137 N N . LEU A 1 141 ? 15.367 -1.699 -8.508 1 95.44 141 LEU A N 1
ATOM 1138 C CA . LEU A 1 141 ? 14.328 -0.706 -8.234 1 95.44 141 LEU A CA 1
ATOM 1139 C C . LEU A 1 141 ? 14.664 0.098 -6.984 1 95.44 141 LEU A C 1
ATOM 1141 O O . LEU A 1 141 ? 14.125 1.19 -6.781 1 95.44 141 LEU A O 1
ATOM 1145 N N . MET A 1 142 ? 15.492 -0.429 -6.078 1 92.56 142 MET A N 1
ATOM 1146 C CA . MET A 1 142 ? 15.766 0.25 -4.816 1 92.56 142 MET A CA 1
ATOM 1147 C C . MET A 1 142 ? 17.266 0.354 -4.566 1 92.56 142 MET A C 1
ATOM 1149 O O . MET A 1 142 ? 17.688 0.881 -3.539 1 92.56 142 MET A O 1
ATOM 1153 N N . ASN A 1 143 ? 18.094 -0.17 -5.406 1 86.94 143 ASN A N 1
ATOM 1154 C CA . ASN A 1 143 ? 19.547 -0.153 -5.293 1 86.94 143 ASN A CA 1
ATOM 1155 C C . ASN A 1 143 ? 20.016 -0.847 -4.016 1 86.94 143 ASN A C 1
ATOM 1157 O O . ASN A 1 143 ? 20.938 -0.37 -3.346 1 86.94 143 ASN A O 1
ATOM 1161 N N . PHE A 1 144 ? 19.297 -1.803 -3.621 1 81.94 144 PHE A N 1
ATOM 1162 C CA . PHE A 1 144 ? 19.625 -2.607 -2.453 1 81.94 144 PHE A CA 1
ATOM 1163 C C . PHE A 1 144 ? 20.25 -3.934 -2.869 1 81.94 144 PHE A C 1
ATOM 1165 O O . PHE A 1 144 ? 19.625 -4.73 -3.572 1 81.94 144 PHE A O 1
ATOM 1172 N N . HIS A 1 145 ? 21.438 -4.18 -2.371 1 74.56 145 HIS A N 1
ATOM 1173 C CA . HIS A 1 145 ? 22.203 -5.281 -2.945 1 74.56 145 HIS A CA 1
ATOM 1174 C C . HIS A 1 145 ? 22.312 -6.441 -1.961 1 74.56 145 HIS A C 1
ATOM 1176 O O . HIS A 1 145 ? 22.781 -7.523 -2.324 1 74.56 145 HIS A O 1
ATOM 1182 N N . GLU A 1 146 ? 21.891 -6.277 -0.821 1 68.81 146 GLU A N 1
ATOM 1183 C CA . GLU A 1 146 ? 22.094 -7.312 0.187 1 68.81 146 GLU A CA 1
ATOM 1184 C C . GLU A 1 146 ? 20.875 -8.219 0.306 1 68.81 146 GLU A C 1
ATOM 1186 O O . GLU A 1 146 ? 20.203 -8.234 1.345 1 68.81 146 GLU A O 1
ATOM 1191 N N . ILE A 1 147 ? 20.547 -8.828 -0.731 1 70.75 147 ILE A N 1
ATOM 1192 C CA . ILE A 1 147 ? 19.359 -9.656 -0.606 1 70.75 147 ILE A CA 1
ATOM 1193 C C . ILE A 1 147 ? 19.656 -11.07 -1.092 1 70.75 147 ILE A C 1
ATOM 1195 O O . ILE A 1 147 ? 20.531 -11.266 -1.937 1 70.75 147 ILE A O 1
ATOM 1199 N N . ILE A 1 148 ? 19.016 -11.953 -0.508 1 68.25 148 ILE A N 1
ATOM 1200 C CA . ILE A 1 148 ? 19.156 -13.375 -0.781 1 68.25 148 ILE A CA 1
ATOM 1201 C C . ILE A 1 148 ? 18.297 -13.766 -1.976 1 68.25 148 ILE A C 1
ATOM 1203 O O . ILE A 1 148 ? 17.25 -13.141 -2.227 1 68.25 148 ILE A O 1
ATOM 1207 N N . GLY A 1 149 ? 18.656 -14.758 -2.729 1 74.81 149 GLY A N 1
ATOM 1208 C CA . GLY A 1 149 ? 17.922 -15.367 -3.824 1 74.81 149 GLY A CA 1
ATOM 1209 C C . GLY A 1 149 ? 18.812 -15.82 -4.961 1 74.81 149 GLY A C 1
ATOM 1210 O O . GLY A 1 149 ? 19.953 -15.383 -5.07 1 74.81 149 GLY A O 1
ATOM 1211 N N . GLU A 1 150 ? 18.219 -16.797 -5.656 1 86.75 150 GLU A N 1
ATOM 1212 C CA . GLU A 1 150 ? 18.938 -17.266 -6.836 1 86.75 150 GLU A CA 1
ATOM 1213 C C . GLU A 1 150 ? 18.719 -16.344 -8.023 1 86.75 150 GLU A C 1
ATOM 1215 O O . GLU A 1 150 ? 17.844 -15.484 -7.996 1 86.75 150 GLU A O 1
ATOM 1220 N N . ASP A 1 151 ? 19.547 -16.562 -9 1 91.25 151 ASP A N 1
ATOM 1221 C CA . ASP A 1 151 ? 19.375 -15.789 -10.219 1 91.25 151 ASP A CA 1
ATOM 1222 C C . ASP A 1 151 ? 18.141 -16.219 -10.992 1 91.25 151 ASP A C 1
ATOM 1224 O O . ASP A 1 151 ? 17.766 -17.391 -10.977 1 91.25 151 ASP A O 1
ATOM 1228 N N . LEU A 1 152 ? 17.562 -15.305 -11.57 1 95.69 152 LEU A N 1
ATOM 1229 C CA . LEU A 1 152 ? 16.422 -15.586 -12.445 1 95.69 152 LEU A CA 1
ATOM 1230 C C . LEU A 1 152 ? 16.891 -16.312 -13.703 1 95.69 152 LEU A C 1
ATOM 1232 O O . LEU A 1 152 ? 18.031 -16.141 -14.148 1 95.69 152 LEU A O 1
ATOM 1236 N N . VAL A 1 153 ? 15.984 -17.109 -14.148 1 97.25 153 VAL A N 1
ATOM 1237 C CA . VAL A 1 153 ? 16.234 -17.797 -15.414 1 97.25 153 VAL A CA 1
ATOM 1238 C C . VAL A 1 153 ? 15.789 -16.922 -16.578 1 97.25 153 VAL A C 1
ATOM 1240 O O . VAL A 1 153 ? 16.469 -16.844 -17.594 1 97.25 153 VAL A O 1
ATOM 1243 N N . GLY A 1 154 ? 14.633 -16.297 -16.453 1 96.81 154 GLY A N 1
ATOM 1244 C CA . GLY A 1 154 ? 14.102 -15.422 -17.484 1 96.81 154 GLY A CA 1
ATOM 1245 C C . GLY A 1 154 ? 14.57 -13.984 -17.359 1 96.81 154 GLY A C 1
ATOM 1246 O O . GLY A 1 154 ? 15.422 -13.672 -16.516 1 96.81 154 GLY A O 1
ATOM 1247 N N . ASN A 1 155 ? 14.117 -13.148 -18.375 1 95.62 155 ASN A N 1
ATOM 1248 C CA . ASN A 1 155 ? 14.344 -11.711 -18.375 1 95.62 155 ASN A CA 1
ATOM 1249 C C . ASN A 1 155 ? 13.031 -10.938 -18.234 1 95.62 155 ASN A C 1
ATOM 1251 O O . ASN A 1 155 ? 12.047 -11.258 -18.891 1 95.62 155 ASN A O 1
ATOM 1255 N N . TYR A 1 156 ? 13.102 -9.984 -17.359 1 96.88 156 TYR A N 1
ATOM 1256 C CA . TYR A 1 156 ? 11.852 -9.297 -17.031 1 96.88 156 TYR A CA 1
ATOM 1257 C C . TYR A 1 156 ? 12.055 -7.789 -16.969 1 96.88 156 TYR A C 1
ATOM 1259 O O . TYR A 1 156 ? 13.07 -7.312 -16.453 1 96.88 156 TYR A O 1
ATOM 1267 N N . SER A 1 157 ? 11.133 -7.145 -17.594 1 96.56 157 SER A N 1
ATOM 1268 C CA . SER A 1 157 ? 11.172 -5.688 -17.531 1 96.56 157 SER A CA 1
ATOM 1269 C C . SER A 1 157 ? 10.695 -5.168 -16.188 1 96.56 157 SER A C 1
ATOM 1271 O O . SER A 1 157 ? 9.734 -5.695 -15.617 1 96.56 157 SER A O 1
ATOM 1273 N N . LEU A 1 158 ? 11.352 -4.176 -15.672 1 97.62 158 LEU A N 1
ATOM 1274 C CA . LEU A 1 158 ? 10.961 -3.506 -14.43 1 97.62 158 LEU A CA 1
ATOM 1275 C C . LEU A 1 158 ? 10.523 -2.07 -14.703 1 97.62 158 LEU A C 1
ATOM 1277 O O . LEU A 1 158 ? 10.469 -1.249 -13.789 1 97.62 158 LEU A O 1
ATOM 1281 N N . GLU A 1 159 ? 10.172 -1.798 -15.906 1 97.88 159 GLU A N 1
ATOM 1282 C CA . GLU A 1 159 ? 9.797 -0.444 -16.312 1 97.88 159 GLU A CA 1
ATOM 1283 C C . GLU A 1 159 ? 8.406 -0.087 -15.789 1 97.88 159 GLU A C 1
ATOM 1285 O O . GLU A 1 159 ? 7.609 -0.972 -15.461 1 97.88 159 GLU A O 1
ATOM 1290 N N . PHE A 1 160 ? 8.164 1.171 -15.727 1 97.88 160 PHE A N 1
ATOM 1291 C CA . PHE A 1 160 ? 6.824 1.645 -15.406 1 97.88 160 PHE A CA 1
ATOM 1292 C C . PHE A 1 160 ? 5.832 1.241 -16.5 1 97.88 160 PHE A C 1
ATOM 1294 O O . PHE A 1 160 ? 6.102 1.419 -17.688 1 97.88 160 PHE A O 1
ATOM 1301 N N . VAL A 1 161 ? 4.789 0.649 -16.125 1 97.88 161 VAL A N 1
ATOM 1302 C CA . VAL A 1 161 ? 3.67 0.294 -17 1 97.88 161 VAL A CA 1
ATOM 1303 C C . VAL A 1 161 ? 2.367 0.811 -16.391 1 97.88 161 VAL A C 1
ATOM 1305 O O . VAL A 1 161 ? 2.176 0.761 -15.172 1 97.88 161 VAL A O 1
ATOM 1308 N N . LEU A 1 162 ? 1.509 1.389 -17.266 1 97.75 162 LEU A N 1
ATOM 1309 C CA . LEU A 1 162 ? 0.225 1.885 -16.781 1 97.75 162 LEU A CA 1
ATOM 1310 C C . LEU A 1 162 ? -0.545 0.787 -16.062 1 97.75 162 LEU A C 1
ATOM 1312 O O . LEU A 1 162 ? -0.581 -0.358 -16.516 1 97.75 162 LEU A O 1
ATOM 1316 N N . MET A 1 163 ? -1.159 1.136 -14.969 1 98.19 163 MET A N 1
ATOM 1317 C CA . MET A 1 163 ? -1.812 0.181 -14.078 1 98.19 163 MET A CA 1
ATOM 1318 C C . MET A 1 163 ? -2.887 -0.609 -14.82 1 98.19 163 MET A C 1
ATOM 1320 O O . MET A 1 163 ? -3.045 -1.811 -14.594 1 98.19 163 MET A O 1
ATOM 1324 N N . SER A 1 164 ? -3.592 0.088 -15.68 1 97.81 164 SER A N 1
ATOM 1325 C CA . SER A 1 164 ? -4.652 -0.58 -16.422 1 97.81 164 SER A CA 1
ATOM 1326 C C . SER A 1 164 ? -4.094 -1.676 -17.328 1 97.81 164 SER A C 1
ATOM 1328 O O . SER A 1 164 ? -4.719 -2.723 -17.5 1 97.81 164 SER A O 1
ATOM 1330 N N . GLU A 1 165 ? -2.936 -1.423 -17.906 1 98.62 165 GLU A N 1
ATOM 1331 C CA . GLU A 1 165 ? -2.277 -2.43 -18.734 1 98.62 165 GLU A CA 1
ATOM 1332 C C . GLU A 1 165 ? -1.816 -3.619 -17.891 1 98.62 165 GLU A C 1
ATOM 1334 O O . GLU A 1 165 ? -1.919 -4.766 -18.328 1 98.62 165 GLU A O 1
ATOM 1339 N N . VAL A 1 166 ? -1.325 -3.361 -16.734 1 98.81 166 VAL A N 1
ATOM 1340 C CA . VAL A 1 166 ? -0.856 -4.414 -15.836 1 98.81 166 VAL A CA 1
ATOM 1341 C C . VAL A 1 166 ? -2.037 -5.266 -15.383 1 98.81 166 VAL A C 1
ATOM 1343 O O . VAL A 1 166 ? -1.944 -6.496 -15.336 1 98.81 166 VAL A O 1
ATOM 1346 N N . GLU A 1 167 ? -3.113 -4.598 -14.984 1 98.75 167 GLU A N 1
ATOM 1347 C CA . GLU A 1 167 ? -4.328 -5.312 -14.602 1 98.75 167 GLU A CA 1
ATOM 1348 C C . GLU A 1 167 ? -4.781 -6.262 -15.703 1 98.75 167 GLU A C 1
ATOM 1350 O O . GLU A 1 167 ? -5.094 -7.426 -15.438 1 98.75 167 GLU A O 1
ATOM 1355 N N . LYS A 1 168 ? -4.824 -5.754 -16.922 1 98.81 168 LYS A N 1
ATOM 1356 C CA . LYS A 1 168 ? -5.219 -6.566 -18.062 1 98.81 168 LYS A CA 1
ATOM 1357 C C . LYS A 1 168 ? -4.305 -7.777 -18.219 1 98.81 168 LYS A C 1
ATOM 1359 O O . LYS A 1 168 ? -4.777 -8.898 -18.422 1 98.81 168 LYS A O 1
ATOM 1364 N N . GLU A 1 169 ? -3.041 -7.574 -18.156 1 98.88 169 GLU A N 1
ATOM 1365 C CA . GLU A 1 169 ? -2.082 -8.664 -18.297 1 98.88 169 GLU A CA 1
ATOM 1366 C C . GLU A 1 169 ? -2.25 -9.703 -17.188 1 98.88 169 GLU A C 1
ATOM 1368 O O . GLU A 1 169 ? -2.168 -10.906 -17.438 1 98.88 169 GLU A O 1
ATOM 1373 N N . PHE A 1 170 ? -2.443 -9.25 -15.961 1 98.94 170 PHE A N 1
ATOM 1374 C CA . PHE A 1 170 ? -2.646 -10.133 -14.812 1 98.94 170 PHE A CA 1
ATOM 1375 C C . PHE A 1 170 ? -3.832 -11.062 -15.055 1 98.94 170 PHE A C 1
ATOM 1377 O O . PHE A 1 170 ? -3.721 -12.273 -14.867 1 98.94 170 PHE A O 1
ATOM 1384 N N . LEU A 1 171 ? -4.918 -10.461 -15.508 1 98.81 171 LEU A N 1
ATOM 1385 C CA . LEU A 1 171 ? -6.145 -11.227 -15.711 1 98.81 171 LEU A CA 1
ATOM 1386 C C . LEU A 1 171 ? -6.004 -12.172 -16.891 1 98.81 171 LEU A C 1
ATOM 1388 O O . LEU A 1 171 ? -6.5 -13.305 -16.859 1 98.81 171 LEU A O 1
ATOM 1392 N N . GLU A 1 172 ? -5.359 -11.727 -17.953 1 98.81 172 GLU A N 1
ATOM 1393 C CA . GLU A 1 172 ? -5.121 -12.594 -19.109 1 98.81 172 GLU A CA 1
ATOM 1394 C C . GLU A 1 172 ? -4.258 -13.789 -18.734 1 98.81 172 GLU A C 1
ATOM 1396 O O . GLU A 1 172 ? -4.547 -14.922 -19.125 1 98.81 172 GLU A O 1
ATOM 1401 N N . LEU A 1 173 ? -3.238 -13.539 -17.984 1 98.81 173 LEU A N 1
ATOM 1402 C CA . LEU A 1 173 ? -2.344 -14.609 -17.562 1 98.81 173 LEU A CA 1
ATOM 1403 C C . LEU A 1 173 ? -3.068 -15.602 -16.656 1 98.81 173 LEU A C 1
ATOM 1405 O O . LEU A 1 173 ? -2.881 -16.812 -16.781 1 98.81 173 LEU A O 1
ATOM 1409 N N . PHE A 1 174 ? -3.896 -15.078 -15.742 1 98.81 174 PHE A N 1
ATOM 1410 C CA . PHE A 1 174 ? -4.711 -15.93 -14.883 1 98.81 174 PHE A CA 1
ATOM 1411 C C . PHE A 1 174 ? -5.566 -16.875 -15.703 1 98.81 174 PHE A C 1
ATOM 1413 O O . PHE A 1 174 ? -5.602 -18.078 -15.445 1 98.81 174 PHE A O 1
ATOM 1420 N N . ASN A 1 175 ? -6.223 -16.297 -16.656 1 98.31 175 ASN A N 1
ATOM 1421 C CA . ASN A 1 175 ? -7.113 -17.078 -17.5 1 98.31 175 ASN A CA 1
ATOM 1422 C C . ASN A 1 175 ? -6.344 -18.125 -18.312 1 98.31 175 ASN A C 1
ATOM 1424 O O . ASN A 1 175 ? -6.836 -19.234 -18.531 1 98.31 175 ASN A O 1
ATOM 1428 N N . GLU A 1 176 ? -5.199 -17.75 -18.703 1 98.06 176 GLU A N 1
ATOM 1429 C CA . GLU A 1 176 ? -4.363 -18.672 -19.469 1 98.06 176 GLU A CA 1
ATOM 1430 C C . GLU A 1 176 ? -3.902 -19.844 -18.609 1 98.06 176 GLU A C 1
ATOM 1432 O O . GLU A 1 176 ? -3.947 -21 -19.062 1 98.06 176 GLU A O 1
ATOM 1437 N N . ILE A 1 177 ? -3.471 -19.562 -17.406 1 98.19 177 ILE A N 1
ATOM 1438 C CA . ILE A 1 177 ? -2.91 -20.594 -16.547 1 98.19 177 ILE A CA 1
ATOM 1439 C C . ILE A 1 177 ? -4.027 -21.484 -16.016 1 98.19 177 ILE A C 1
ATOM 1441 O O . ILE A 1 177 ? -3.875 -22.703 -15.93 1 98.19 177 ILE A O 1
ATOM 1445 N N . LYS A 1 178 ? -5.148 -20.844 -15.641 1 94.81 178 LYS A N 1
ATOM 1446 C CA . LYS A 1 178 ? -6.234 -21.531 -14.945 1 94.81 178 LYS A CA 1
ATOM 1447 C C . LYS A 1 178 ? -6.832 -22.641 -15.82 1 94.81 178 LYS A C 1
ATOM 1449 O O . LYS A 1 178 ? -7.312 -23.641 -15.305 1 94.81 178 LYS A O 1
ATOM 1454 N N . ILE A 1 179 ? -6.727 -22.516 -17.109 1 90.81 179 ILE A N 1
ATOM 1455 C CA . ILE A 1 179 ? -7.281 -23.5 -18.047 1 90.81 179 ILE A CA 1
ATOM 1456 C C . ILE A 1 179 ? -6.594 -24.844 -17.844 1 90.81 179 ILE A C 1
ATOM 1458 O O . ILE A 1 179 ? -7.203 -25.891 -18.062 1 90.81 179 ILE A O 1
ATOM 1462 N N . TYR A 1 180 ? -5.418 -24.828 -17.391 1 89.62 180 TYR A N 1
ATOM 1463 C CA . TYR A 1 180 ? -4.617 -26.047 -17.328 1 89.62 180 TYR A CA 1
ATOM 1464 C C . TYR A 1 180 ? -4.449 -26.516 -15.891 1 89.62 180 TYR A C 1
ATOM 1466 O O . TYR A 1 180 ? -3.668 -27.438 -15.617 1 89.62 180 TYR A O 1
ATOM 1474 N N . VAL A 1 181 ? -5.043 -25.828 -15.055 1 88.56 181 VAL A N 1
ATOM 1475 C CA . VAL A 1 181 ? -4.961 -26.203 -13.648 1 88.56 181 VAL A CA 1
ATOM 1476 C C . VAL A 1 181 ? -6.18 -27.031 -13.266 1 88.56 181 VAL A C 1
ATOM 1478 O O . VAL A 1 181 ? -7.297 -26.75 -13.703 1 88.56 181 VAL A O 1
ATOM 1481 N N . MET B 1 1 ? 21.734 -0.7 20.938 1 78.81 1 MET B N 1
ATOM 1482 C CA . MET B 1 1 ? 21.344 -1.643 19.891 1 78.81 1 MET B CA 1
ATOM 1483 C C . MET B 1 1 ? 19.969 -1.285 19.312 1 78.81 1 MET B C 1
ATOM 1485 O O . MET B 1 1 ? 19.094 -0.81 20.047 1 78.81 1 MET B O 1
ATOM 1489 N N . ARG B 1 2 ? 19.734 -1.381 17.953 1 89.56 2 ARG B N 1
ATOM 1490 C CA . ARG B 1 2 ? 18.484 -1.026 17.297 1 89.56 2 ARG B CA 1
ATOM 1491 C C . ARG B 1 2 ? 17.438 -2.121 17.484 1 89.56 2 ARG B C 1
ATOM 1493 O O . ARG B 1 2 ? 17.781 -3.299 17.609 1 89.56 2 ARG B O 1
ATOM 1500 N N . LYS B 1 3 ? 16.344 -1.606 17.688 1 88 3 LYS B N 1
ATOM 1501 C CA . LYS B 1 3 ? 15.25 -2.568 17.812 1 88 3 LYS B CA 1
ATOM 1502 C C . LYS B 1 3 ? 14.719 -2.996 16.453 1 88 3 LYS B C 1
ATOM 1504 O O . LYS B 1 3 ? 14.297 -2.156 15.656 1 88 3 LYS B O 1
ATOM 1509 N N . GLY B 1 4 ? 14.75 -4.383 16.234 1 87.94 4 GLY B N 1
ATOM 1510 C CA . GLY B 1 4 ? 14.188 -4.91 15 1 87.94 4 GLY B CA 1
ATOM 1511 C C . GLY B 1 4 ? 15.07 -4.66 13.789 1 87.94 4 GLY B C 1
ATOM 1512 O O . GLY B 1 4 ? 16.188 -4.164 13.922 1 87.94 4 GLY B O 1
ATOM 1513 N N . ASP B 1 5 ? 14.555 -5.035 12.586 1 90.31 5 ASP B N 1
ATOM 1514 C CA . ASP B 1 5 ? 15.273 -4.859 11.328 1 90.31 5 ASP B CA 1
ATOM 1515 C C . ASP B 1 5 ? 14.891 -3.541 10.656 1 90.31 5 ASP B C 1
ATOM 1517 O O . ASP B 1 5 ? 14.047 -2.803 11.164 1 90.31 5 ASP B O 1
ATOM 1521 N N . PHE B 1 6 ? 15.633 -3.184 9.594 1 91.44 6 PHE B N 1
ATOM 1522 C CA . PHE B 1 6 ? 15.391 -1.92 8.914 1 91.44 6 PHE B CA 1
ATOM 1523 C C . PHE B 1 6 ? 14.734 -2.154 7.559 1 91.44 6 PHE B C 1
ATOM 1525 O O . PHE B 1 6 ? 14.703 -3.283 7.062 1 91.44 6 PHE B O 1
ATOM 1532 N N . ILE B 1 7 ? 14.125 -1.137 7.027 1 90 7 ILE B N 1
ATOM 1533 C CA . ILE B 1 7 ? 13.766 -1.061 5.617 1 90 7 ILE B CA 1
ATOM 1534 C C . ILE B 1 7 ? 14.695 -0.087 4.895 1 90 7 ILE B C 1
ATOM 1536 O O . ILE B 1 7 ? 15.258 0.813 5.52 1 90 7 ILE B O 1
ATOM 1540 N N . TYR B 1 8 ? 14.844 -0.383 3.688 1 91 8 TYR B N 1
ATOM 1541 C CA . TYR B 1 8 ? 15.602 0.537 2.84 1 91 8 TYR B CA 1
ATOM 1542 C C . TYR B 1 8 ? 14.664 1.518 2.139 1 91 8 TYR B C 1
ATOM 1544 O O . TYR B 1 8 ? 13.703 1.109 1.49 1 91 8 TYR B O 1
ATOM 1552 N N . THR B 1 9 ? 14.969 2.842 2.293 1 93.62 9 THR B N 1
ATOM 1553 C CA . THR B 1 9 ? 14.039 3.84 1.764 1 93.62 9 THR B CA 1
ATOM 1554 C C . THR B 1 9 ? 14.508 4.332 0.395 1 93.62 9 THR B C 1
ATOM 1556 O O . THR B 1 9 ? 15.594 3.973 -0.066 1 93.62 9 THR B O 1
ATOM 1559 N N . GLY B 1 10 ? 13.68 5.113 -0.217 1 89.5 10 GLY B N 1
ATOM 1560 C CA . GLY B 1 10 ? 13.984 5.672 -1.525 1 89.5 10 GLY B CA 1
ATOM 1561 C C . GLY B 1 10 ? 15.25 6.508 -1.54 1 89.5 10 GLY B C 1
ATOM 1562 O O . GLY B 1 10 ? 15.953 6.559 -2.551 1 89.5 10 GLY B O 1
ATOM 1563 N N . LYS B 1 11 ? 15.523 7.137 -0.494 1 89.31 11 LYS B N 1
ATOM 1564 C CA . LYS B 1 11 ? 16.734 7.949 -0.383 1 89.31 11 LYS B CA 1
ATOM 1565 C C . LYS B 1 11 ? 17.875 7.156 0.24 1 89.31 11 LYS B C 1
ATOM 1567 O O . LYS B 1 11 ? 18.828 7.734 0.757 1 89.31 11 LYS B O 1
ATOM 1572 N N . GLU B 1 12 ? 17.719 5.898 0.253 1 89.19 12 GLU B N 1
ATOM 1573 C CA . GLU B 1 12 ? 18.75 4.941 0.618 1 89.19 12 GLU B CA 1
ATOM 1574 C C . GLU B 1 12 ? 19.109 5.059 2.096 1 89.19 12 GLU B C 1
ATOM 1576 O O . GLU B 1 12 ? 20.297 5.043 2.451 1 89.19 12 GLU B O 1
ATOM 1581 N N . VAL B 1 13 ? 18.156 5.312 2.914 1 91.94 13 VAL B N 1
ATOM 1582 C CA . VAL B 1 13 ? 18.297 5.312 4.367 1 91.94 13 VAL B CA 1
ATOM 1583 C C . VAL B 1 13 ? 17.875 3.953 4.926 1 91.94 13 VAL B C 1
ATOM 1585 O O . VAL B 1 13 ? 16.875 3.379 4.488 1 91.94 13 VAL B O 1
ATOM 1588 N N . GLU B 1 14 ? 18.703 3.48 5.797 1 92.19 14 GLU B N 1
ATOM 1589 C CA . GLU B 1 14 ? 18.266 2.344 6.598 1 92.19 14 GLU B CA 1
ATOM 1590 C C . GLU B 1 14 ? 17.359 2.791 7.742 1 92.19 14 GLU B C 1
ATOM 1592 O O . GLU B 1 14 ? 17.844 3.268 8.773 1 92.19 14 GLU B O 1
ATOM 1597 N N . PHE B 1 15 ? 16.125 2.607 7.586 1 94.56 15 PHE B N 1
ATOM 1598 C CA . PHE B 1 15 ? 15.148 3.086 8.555 1 94.56 15 PHE B CA 1
ATOM 1599 C C . PHE B 1 15 ? 14.617 1.936 9.406 1 94.56 15 PHE B C 1
ATOM 1601 O O . PHE B 1 15 ? 14.172 0.915 8.875 1 94.56 15 PHE B O 1
ATOM 1608 N N . TYR B 1 16 ? 14.648 2.154 10.727 1 94.31 16 TYR B N 1
ATOM 1609 C CA . TYR B 1 16 ? 14.156 1.155 11.664 1 94.31 16 TYR B CA 1
ATOM 1610 C C . TYR B 1 16 ? 12.766 1.516 12.172 1 94.31 16 TYR B C 1
ATOM 1612 O O . TYR B 1 16 ? 12.617 2.248 13.148 1 94.31 16 TYR B O 1
ATOM 1620 N N . PRO B 1 17 ? 11.727 0.873 11.602 1 92.38 17 PRO B N 1
ATOM 1621 C CA . PRO B 1 17 ? 10.352 1.265 11.93 1 92.38 17 PRO B CA 1
ATOM 1622 C C . PRO B 1 17 ? 10.023 1.087 13.406 1 92.38 17 PRO B C 1
ATOM 1624 O O . PRO B 1 17 ? 9.211 1.835 13.953 1 92.38 17 PRO B O 1
ATOM 1627 N N . LEU B 1 18 ? 10.633 0.165 14.078 1 92.75 18 LEU B N 1
ATOM 1628 C CA . LEU B 1 18 ? 10.32 -0.13 15.477 1 92.75 18 LEU B CA 1
ATOM 1629 C C . LEU B 1 18 ? 11.133 0.761 16.406 1 92.75 18 LEU B C 1
ATOM 1631 O O . LEU B 1 18 ? 10.867 0.806 17.609 1 92.75 18 LEU B O 1
ATOM 1635 N N . ASP B 1 19 ? 12.094 1.454 15.828 1 93.75 19 ASP B N 1
ATOM 1636 C CA . ASP B 1 19 ? 12.961 2.359 16.578 1 93.75 19 ASP B CA 1
ATOM 1637 C C . ASP B 1 19 ? 13.266 3.623 15.781 1 93.75 19 ASP B C 1
ATOM 1639 O O . ASP B 1 19 ? 14.422 3.914 15.492 1 93.75 19 ASP B O 1
ATOM 1643 N N . PRO B 1 20 ? 12.188 4.328 15.547 1 94.19 20 PRO B N 1
ATOM 1644 C CA . PRO B 1 20 ? 12.375 5.492 14.672 1 94.19 20 PRO B CA 1
ATOM 1645 C C . PRO B 1 20 ? 13.203 6.594 15.336 1 94.19 20 PRO B C 1
ATOM 1647 O O . PRO B 1 20 ? 13.008 6.898 16.516 1 94.19 20 PRO B O 1
ATOM 1650 N N . ARG B 1 21 ? 14.102 7.117 14.57 1 94.38 21 ARG B N 1
ATOM 1651 C CA . ARG B 1 21 ? 14.906 8.266 14.969 1 94.38 21 ARG B CA 1
ATOM 1652 C C . ARG B 1 21 ? 14.633 9.461 14.055 1 94.38 21 ARG B C 1
ATOM 1654 O O . ARG B 1 21 ? 14.555 9.312 12.836 1 94.38 21 ARG B O 1
ATOM 1661 N N . GLU B 1 22 ? 14.594 10.594 14.656 1 93.56 22 GLU B N 1
ATOM 1662 C CA . GLU B 1 22 ? 14.219 11.805 13.93 1 93.56 22 GLU B CA 1
ATOM 1663 C C . GLU B 1 22 ? 15.172 12.062 12.766 1 93.56 22 GLU B C 1
ATOM 1665 O O . GLU B 1 22 ? 14.742 12.492 11.695 1 93.56 22 GLU B O 1
ATOM 1670 N N . GLU B 1 23 ? 16.422 11.75 12.992 1 94.44 23 GLU B N 1
ATOM 1671 C CA . GLU B 1 23 ? 17.422 12.055 11.977 1 94.44 23 GLU B CA 1
ATOM 1672 C C . GLU B 1 23 ? 17.281 11.156 10.758 1 94.44 23 GLU B C 1
ATOM 1674 O O . GLU B 1 23 ? 17.797 11.469 9.688 1 94.44 23 GLU B O 1
ATOM 1679 N N . GLU B 1 24 ? 16.562 10.062 10.938 1 96.12 24 GLU B N 1
ATOM 1680 C CA . GLU B 1 24 ? 16.391 9.117 9.844 1 96.12 24 GLU B CA 1
ATOM 1681 C C . GLU B 1 24 ? 15.117 9.406 9.055 1 96.12 24 GLU B C 1
ATOM 1683 O O . GLU B 1 24 ? 14.914 8.875 7.965 1 96.12 24 GLU B O 1
ATOM 1688 N N . ILE B 1 25 ? 14.273 10.258 9.578 1 97.31 25 ILE B N 1
ATOM 1689 C CA . ILE B 1 25 ? 13.039 10.664 8.906 1 97.31 25 ILE B CA 1
ATOM 1690 C C . ILE B 1 25 ? 13.336 11.781 7.91 1 97.31 25 ILE B C 1
ATOM 1692 O O . ILE B 1 25 ? 13.844 12.836 8.281 1 97.31 25 ILE B O 1
ATOM 1696 N N . LEU B 1 26 ? 13.094 11.531 6.637 1 97.88 26 LEU B N 1
ATOM 1697 C CA . LEU B 1 26 ? 13.328 12.523 5.59 1 97.88 26 LEU B CA 1
ATOM 1698 C C . LEU B 1 26 ? 12.031 12.875 4.875 1 97.88 26 LEU B C 1
ATOM 1700 O O . LEU B 1 26 ? 11.289 11.984 4.457 1 97.88 26 LEU B O 1
ATOM 1704 N N . ILE B 1 27 ? 11.789 14.203 4.73 1 98.56 27 ILE B N 1
ATOM 1705 C CA . ILE B 1 27 ? 10.586 14.672 4.055 1 98.56 27 ILE B CA 1
ATOM 1706 C C . ILE B 1 27 ? 10.57 14.164 2.615 1 98.56 27 ILE B C 1
ATOM 1708 O O . ILE B 1 27 ? 9.508 13.867 2.066 1 98.56 27 ILE B O 1
ATOM 1712 N N . GLU B 1 28 ? 11.766 14.008 2 1 98.31 28 GLU B N 1
ATOM 1713 C CA . GLU B 1 28 ? 11.891 13.508 0.634 1 98.31 28 GLU B CA 1
ATOM 1714 C C . GLU B 1 28 ? 11.43 12.055 0.537 1 98.31 28 GLU B C 1
ATOM 1716 O O . GLU B 1 28 ? 10.797 11.664 -0.445 1 98.31 28 GLU B O 1
ATOM 1721 N N . ASP B 1 29 ? 11.75 11.266 1.583 1 98.25 29 ASP B N 1
ATOM 1722 C CA . ASP B 1 29 ? 11.305 9.875 1.622 1 98.25 29 ASP B CA 1
ATOM 1723 C C . ASP B 1 29 ? 9.781 9.797 1.78 1 98.25 29 ASP B C 1
ATOM 1725 O O . ASP B 1 29 ? 9.133 8.977 1.138 1 98.25 29 ASP B O 1
ATOM 1729 N N . ILE B 1 30 ? 9.258 10.648 2.648 1 98.5 30 ILE B N 1
ATOM 1730 C CA . ILE B 1 30 ? 7.816 10.656 2.896 1 98.5 30 ILE B CA 1
ATOM 1731 C C . ILE B 1 30 ? 7.078 11.055 1.621 1 98.5 30 ILE B C 1
ATOM 1733 O O . ILE B 1 30 ? 6.168 10.344 1.178 1 98.5 30 ILE B O 1
ATOM 1737 N N . GLY B 1 31 ? 7.508 12.164 1.009 1 98.69 31 GLY B N 1
ATOM 1738 C CA . GLY B 1 31 ? 6.867 12.609 -0.221 1 98.69 31 GLY B CA 1
ATOM 1739 C C . GLY B 1 31 ? 6.969 11.594 -1.344 1 98.69 31 GLY B C 1
ATOM 1740 O O . GLY B 1 31 ? 5.996 11.367 -2.066 1 98.69 31 GLY B O 1
ATOM 1741 N N . HIS B 1 32 ? 8.133 11.008 -1.455 1 98.44 32 HIS B N 1
ATOM 1742 C CA . HIS B 1 32 ? 8.359 10.008 -2.494 1 98.44 32 HIS B CA 1
ATOM 1743 C C . HIS B 1 32 ? 7.457 8.797 -2.303 1 98.44 32 HIS B C 1
ATOM 1745 O O . HIS B 1 32 ? 6.676 8.453 -3.191 1 98.44 32 HIS B O 1
ATOM 1751 N N . ALA B 1 33 ? 7.527 8.203 -1.146 1 98 33 ALA B N 1
ATOM 1752 C CA . ALA B 1 33 ? 6.777 6.977 -0.889 1 98 33 ALA B CA 1
ATOM 1753 C C . ALA B 1 33 ? 5.273 7.219 -0.982 1 98 33 ALA B C 1
ATOM 1755 O O . ALA B 1 33 ? 4.555 6.457 -1.635 1 98 33 ALA B O 1
ATOM 1756 N N . LEU B 1 34 ? 4.777 8.281 -0.358 1 98.44 34 LEU B N 1
ATOM 1757 C CA . LEU B 1 34 ? 3.344 8.539 -0.338 1 98.44 34 LEU B CA 1
ATOM 1758 C C . LEU B 1 34 ? 2.822 8.828 -1.741 1 98.44 34 LEU B C 1
ATOM 1760 O O . LEU B 1 34 ? 1.648 8.586 -2.035 1 98.44 34 LEU B O 1
ATOM 1764 N N . SER B 1 35 ? 3.686 9.367 -2.635 1 98.69 35 SER B N 1
ATOM 1765 C CA . SER B 1 35 ? 3.271 9.625 -4.012 1 98.69 35 SER B CA 1
ATOM 1766 C C . SER B 1 35 ? 3.104 8.32 -4.789 1 98.69 35 SER B C 1
ATOM 1768 O O . SER B 1 35 ? 2.469 8.305 -5.844 1 98.69 35 SER B O 1
ATOM 1770 N N . LEU B 1 36 ? 3.656 7.254 -4.242 1 98.19 36 LEU B N 1
ATOM 1771 C CA . LEU B 1 36 ? 3.625 5.973 -4.945 1 98.19 36 LEU B CA 1
ATOM 1772 C C . LEU B 1 36 ? 2.668 5.004 -4.262 1 98.19 36 LEU B C 1
ATOM 1774 O O . LEU B 1 36 ? 2.447 3.893 -4.75 1 98.19 36 LEU B O 1
ATOM 1778 N N . ILE B 1 37 ? 2.08 5.32 -3.201 1 97.56 37 ILE B N 1
ATOM 1779 C CA . ILE B 1 37 ? 1.135 4.477 -2.479 1 97.56 37 ILE B CA 1
ATOM 1780 C C . ILE B 1 37 ? -0.294 4.898 -2.812 1 97.56 37 ILE B C 1
ATOM 1782 O O . ILE B 1 37 ? -0.651 6.07 -2.668 1 97.56 37 ILE B O 1
ATOM 1786 N N . CYS B 1 38 ? -1.055 3.941 -3.225 1 97.12 38 CYS B N 1
ATOM 1787 C CA . CYS B 1 38 ? -2.41 4.203 -3.697 1 97.12 38 CYS B CA 1
ATOM 1788 C C . CYS B 1 38 ? -3.395 4.25 -2.535 1 97.12 38 CYS B C 1
ATOM 1790 O O . CYS B 1 38 ? -3.295 3.453 -1.601 1 97.12 38 CYS B O 1
ATOM 1792 N N . ARG B 1 39 ? -4.367 5.109 -2.6 1 95.44 39 ARG B N 1
ATOM 1793 C CA . ARG B 1 39 ? -5.465 5.191 -1.642 1 95.44 39 ARG B CA 1
ATOM 1794 C C . ARG B 1 39 ? -6.359 3.957 -1.729 1 95.44 39 ARG B C 1
ATOM 1796 O O . ARG B 1 39 ? -6.383 3.271 -2.754 1 95.44 39 ARG B O 1
ATOM 1803 N N . GLY B 1 40 ? -7.043 3.68 -0.635 1 92.75 40 GLY B N 1
ATOM 1804 C CA . GLY B 1 40 ? -8.07 2.646 -0.642 1 92.75 40 GLY B CA 1
ATOM 1805 C C . GLY B 1 40 ? -7.508 1.255 -0.866 1 92.75 40 GLY B C 1
ATOM 1806 O O . GLY B 1 40 ? -8.18 0.394 -1.436 1 92.75 40 GLY B O 1
ATOM 1807 N N . ASN B 1 41 ? -6.258 1.067 -0.554 1 93.56 41 ASN B N 1
ATOM 1808 C CA . ASN B 1 41 ? -5.602 -0.222 -0.75 1 93.56 41 ASN B CA 1
ATOM 1809 C C . ASN B 1 41 ? -5.75 -0.713 -2.188 1 93.56 41 ASN B C 1
ATOM 1811 O O . ASN B 1 41 ? -5.969 -1.902 -2.422 1 93.56 41 ASN B O 1
ATOM 1815 N N . GLY B 1 42 ? -5.719 0.203 -3.086 1 96.06 42 GLY B N 1
ATOM 1816 C CA . GLY B 1 42 ? -5.723 -0.151 -4.496 1 96.06 42 GLY B CA 1
ATOM 1817 C C . GLY B 1 42 ? -7.109 -0.435 -5.039 1 96.06 42 GLY B C 1
ATOM 1818 O O . GLY B 1 42 ? -7.258 -0.914 -6.164 1 96.06 42 GLY B O 1
ATOM 1819 N N . HIS B 1 43 ? -8.164 -0.062 -4.328 1 96.25 43 HIS B N 1
ATOM 1820 C CA . HIS B 1 43 ? -9.508 -0.389 -4.801 1 96.25 43 HIS B CA 1
ATOM 1821 C C . HIS B 1 43 ? -10.203 0.84 -5.375 1 96.25 43 HIS B C 1
ATOM 1823 O O . HIS B 1 43 ? -11.383 0.785 -5.723 1 96.25 43 HIS B O 1
ATOM 1829 N N . THR B 1 44 ? -9.453 1.935 -5.5 1 96.56 44 THR B N 1
ATOM 1830 C CA . THR B 1 44 ? -9.977 3.105 -6.191 1 96.56 44 THR B CA 1
ATOM 1831 C C . THR B 1 44 ? -10.125 2.828 -7.688 1 96.56 44 THR B C 1
ATOM 1833 O O . THR B 1 44 ? -9.5 1.905 -8.219 1 96.56 44 THR B O 1
ATOM 1836 N N . ASN B 1 45 ? -10.945 3.59 -8.352 1 96.06 45 ASN B N 1
ATOM 1837 C CA . ASN B 1 45 ? -11.195 3.375 -9.773 1 96.06 45 ASN B CA 1
ATOM 1838 C C . ASN B 1 45 ? -9.93 3.566 -10.602 1 96.06 45 ASN B C 1
ATOM 1840 O O . ASN B 1 45 ? -9.812 3.014 -11.703 1 96.06 45 ASN B O 1
ATOM 1844 N N . HIS B 1 46 ? -9.055 4.395 -10.203 1 97.25 46 HIS B N 1
ATOM 1845 C CA . HIS B 1 46 ? -7.727 4.605 -10.766 1 97.25 46 HIS B CA 1
ATOM 1846 C C . HIS B 1 46 ? -6.723 4.98 -9.68 1 97.25 46 HIS B C 1
ATOM 1848 O O . HIS B 1 46 ? -7.098 5.176 -8.523 1 97.25 46 HIS B O 1
ATOM 1854 N N . PHE B 1 47 ? -5.523 4.973 -10.086 1 98.06 47 PHE B N 1
ATOM 1855 C CA . PHE B 1 47 ? -4.484 5.285 -9.109 1 98.06 47 PHE B CA 1
ATOM 1856 C C . PHE B 1 47 ? -4.641 6.711 -8.594 1 98.06 47 PHE B C 1
ATOM 1858 O O . PHE B 1 47 ? -4.758 7.652 -9.375 1 98.06 47 PHE B O 1
ATOM 1865 N N . TYR B 1 48 ? -4.766 6.887 -7.387 1 98.19 48 TYR B N 1
ATOM 1866 C CA . TYR B 1 48 ? -4.793 8.117 -6.605 1 98.19 48 TYR B CA 1
ATOM 1867 C C . TYR B 1 48 ? -3.957 7.98 -5.34 1 98.19 48 TYR B C 1
ATOM 1869 O O . TYR B 1 48 ? -4.254 7.141 -4.484 1 98.19 48 TYR B O 1
ATOM 1877 N N . SER B 1 49 ? -2.961 8.789 -5.188 1 98.38 49 SER B N 1
ATOM 1878 C CA . SER B 1 49 ? -1.931 8.508 -4.191 1 98.38 49 SER B CA 1
ATOM 1879 C C . SER B 1 49 ? -2.316 9.07 -2.824 1 98.38 49 SER B C 1
ATOM 1881 O O . SER B 1 49 ? -3.133 9.984 -2.73 1 98.38 49 SER B O 1
ATOM 1883 N N . VAL B 1 50 ? -1.696 8.516 -1.819 1 98.19 50 VAL B N 1
ATOM 1884 C CA . VAL B 1 50 ? -1.823 9.031 -0.458 1 98.19 50 VAL B CA 1
ATOM 1885 C C . VAL B 1 50 ? -1.277 10.453 -0.388 1 98.19 50 VAL B C 1
ATOM 1887 O O . VAL B 1 50 ? -1.801 11.289 0.353 1 98.19 50 VAL B O 1
ATOM 1890 N N . ALA B 1 51 ? -0.209 10.734 -1.171 1 98.81 51 ALA B N 1
ATOM 1891 C CA . ALA B 1 51 ? 0.332 12.094 -1.2 1 98.81 51 ALA B CA 1
ATOM 1892 C C . ALA B 1 51 ? -0.703 13.086 -1.725 1 98.81 51 ALA B C 1
ATOM 1894 O O . ALA B 1 51 ? -0.804 14.203 -1.225 1 98.81 51 ALA B O 1
ATOM 1895 N N . GLN B 1 52 ? -1.451 12.703 -2.764 1 98.88 52 GLN B N 1
ATOM 1896 C CA . GLN B 1 52 ? -2.514 13.57 -3.266 1 98.88 52 GLN B CA 1
ATOM 1897 C C . GLN B 1 52 ? -3.539 13.867 -2.176 1 98.88 52 GLN B C 1
ATOM 1899 O O . GLN B 1 52 ? -3.98 15.008 -2.025 1 98.88 52 GLN B O 1
ATOM 1904 N N . HIS B 1 53 ? -3.891 12.844 -1.423 1 98.44 53 HIS B N 1
ATOM 1905 C CA . HIS B 1 53 ? -4.793 13.016 -0.289 1 98.44 53 HIS B CA 1
ATOM 1906 C C . HIS B 1 53 ? -4.23 14.008 0.72 1 98.44 53 HIS B C 1
ATOM 1908 O O . HIS B 1 53 ? -4.93 14.93 1.142 1 98.44 53 HIS B O 1
ATOM 1914 N N . SER B 1 54 ? -3.029 13.836 1.11 1 98.81 54 SER B N 1
ATOM 1915 C CA . SER B 1 54 ? -2.377 14.688 2.102 1 98.81 54 SER B CA 1
ATOM 1916 C C . SER B 1 54 ? -2.297 16.125 1.622 1 98.81 54 SER B C 1
ATOM 1918 O O . SER B 1 54 ? -2.541 17.062 2.395 1 98.81 54 SER B O 1
ATOM 1920 N N . ILE B 1 55 ? -1.903 16.281 0.333 1 98.88 55 ILE B N 1
ATOM 1921 C CA . ILE B 1 55 ? -1.821 17.609 -0.272 1 98.88 55 ILE B CA 1
ATOM 1922 C C . ILE B 1 55 ? -3.182 18.297 -0.192 1 98.88 55 ILE B C 1
ATOM 1924 O O . ILE B 1 55 ? -3.279 19.438 0.262 1 98.88 55 ILE B O 1
ATOM 1928 N N . ASN B 1 56 ? -4.199 17.594 -0.622 1 98.81 56 ASN B N 1
ATOM 1929 C CA . ASN B 1 56 ? -5.543 18.172 -0.621 1 98.81 56 ASN B CA 1
ATOM 1930 C C . ASN B 1 56 ? -6.023 18.469 0.796 1 98.81 56 ASN B C 1
ATOM 1932 O O . ASN B 1 56 ? -6.754 19.438 1.015 1 98.81 56 ASN B O 1
ATOM 1936 N N . CYS B 1 57 ? -5.637 17.656 1.781 1 98.81 57 CYS B N 1
ATOM 1937 C CA . CYS B 1 57 ? -5.973 17.922 3.174 1 98.81 57 CYS B CA 1
ATOM 1938 C C . CYS B 1 57 ? -5.328 19.219 3.643 1 98.81 57 CYS B C 1
ATOM 1940 O O . CYS B 1 57 ? -5.973 20.047 4.305 1 98.81 57 CYS B O 1
ATOM 1942 N N . ALA B 1 58 ? -4.078 19.391 3.332 1 98.88 58 ALA B N 1
ATOM 1943 C CA . ALA B 1 58 ? -3.393 20.625 3.709 1 98.88 58 ALA B CA 1
ATOM 1944 C C . ALA B 1 58 ? -4.051 21.844 3.059 1 98.88 58 ALA B C 1
ATOM 1946 O O . ALA B 1 58 ? -4.262 22.859 3.713 1 98.88 58 ALA B O 1
ATOM 1947 N N . LYS B 1 59 ? -4.352 21.719 1.776 1 98.81 59 LYS B N 1
ATOM 1948 C CA . LYS B 1 59 ? -5.016 22.797 1.057 1 98.81 59 LYS B CA 1
ATOM 1949 C C . LYS B 1 59 ? -6.387 23.109 1.653 1 98.81 59 LYS B C 1
ATOM 1951 O O . LYS B 1 59 ? -6.785 24.266 1.767 1 98.81 59 LYS B O 1
ATOM 1956 N N . GLU B 1 60 ? -7.121 22.047 1.977 1 98.81 60 GLU B N 1
ATOM 1957 C CA . GLU B 1 60 ? -8.43 22.219 2.598 1 98.81 60 GLU B CA 1
ATOM 1958 C C . GLU B 1 60 ? -8.312 22.938 3.939 1 98.81 60 GLU B C 1
ATOM 1960 O O . GLU B 1 60 ? -9.133 23.812 4.258 1 98.81 60 GLU B O 1
ATOM 1965 N N . ALA B 1 61 ? -7.32 22.516 4.754 1 98.75 61 ALA B N 1
ATOM 1966 C CA . ALA B 1 61 ? -7.078 23.203 6.02 1 98.75 61 ALA B CA 1
ATOM 1967 C C . ALA B 1 61 ? -6.828 24.703 5.797 1 98.75 61 ALA B C 1
ATOM 1969 O O . ALA B 1 61 ? -7.328 25.531 6.551 1 98.75 61 ALA B O 1
ATOM 1970 N N . LYS B 1 62 ? -6.09 25 4.762 1 98.56 62 LYS B N 1
ATOM 1971 C CA . LYS B 1 62 ? -5.805 26.391 4.434 1 98.56 62 LYS B CA 1
ATOM 1972 C C . LYS B 1 62 ? -7.082 27.141 4.07 1 98.56 62 LYS B C 1
ATOM 1974 O O . LYS B 1 62 ? -7.312 28.25 4.547 1 98.56 62 LYS B O 1
ATOM 1979 N N . VAL B 1 63 ? -7.859 26.562 3.207 1 98.12 63 VAL B N 1
ATOM 1980 C CA . VAL B 1 63 ? -9.102 27.188 2.75 1 98.12 63 VAL B CA 1
ATOM 1981 C C . VAL B 1 63 ? -10.039 27.391 3.938 1 98.12 63 VAL B C 1
ATOM 1983 O O . VAL B 1 63 ? -10.773 28.391 3.984 1 98.12 63 VAL B O 1
ATOM 1986 N N . ARG B 1 64 ? -10.008 26.547 4.922 1 97.94 64 ARG B N 1
ATOM 1987 C CA . ARG B 1 64 ? -10.828 26.641 6.121 1 97.94 64 ARG B CA 1
ATOM 1988 C C . ARG B 1 64 ? -10.289 27.703 7.074 1 97.94 64 ARG B C 1
ATOM 1990 O O . ARG B 1 64 ? -10.93 28.031 8.07 1 97.94 64 ARG B O 1
ATOM 1997 N N . GLY B 1 65 ? -9.094 28.188 6.801 1 98.19 65 GLY B N 1
ATOM 1998 C CA . GLY B 1 65 ? -8.516 29.2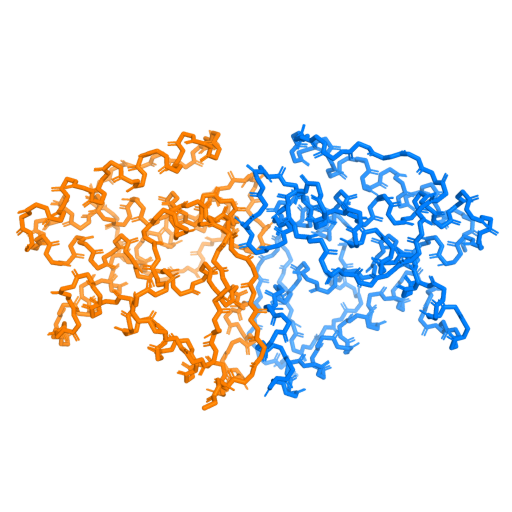5 7.602 1 98.19 65 GLY B CA 1
ATOM 1999 C C . GLY B 1 65 ? -7.75 28.734 8.812 1 98.19 65 GLY B C 1
ATOM 2000 O O . GLY B 1 65 ? -7.566 29.469 9.789 1 98.19 65 GLY B O 1
ATOM 2001 N N . TYR B 1 66 ? -7.352 27.484 8.82 1 98.44 66 TYR B N 1
ATOM 2002 C CA . TYR B 1 66 ? -6.621 26.922 9.953 1 98.44 66 TYR B CA 1
ATOM 2003 C C . TYR B 1 66 ? -5.172 27.406 9.945 1 98.44 66 TYR B C 1
ATOM 2005 O O . TYR B 1 66 ? -4.68 27.906 8.938 1 98.44 66 TYR B O 1
ATOM 2013 N N . SER B 1 67 ? -4.484 27.312 11.078 1 98.31 67 SER B N 1
ATOM 2014 C CA . SER B 1 67 ? -3.113 27.781 11.242 1 98.31 67 SER B CA 1
ATOM 2015 C C . SER B 1 67 ? -2.15 26.984 10.367 1 98.31 67 SER B C 1
ATOM 2017 O O . SER B 1 67 ? -2.482 25.875 9.914 1 98.31 67 SER B O 1
ATOM 2019 N N . ASN B 1 68 ? -0.966 27.516 10.133 1 98.19 68 ASN B N 1
ATOM 2020 C CA . ASN B 1 68 ? 0.063 26.828 9.367 1 98.19 68 ASN B CA 1
ATOM 2021 C C . ASN B 1 68 ? 0.468 25.516 10.031 1 98.19 68 ASN B C 1
ATOM 2023 O O . ASN B 1 68 ? 0.809 24.547 9.352 1 98.19 68 ASN B O 1
ATOM 2027 N N . ARG B 1 69 ? 0.394 25.484 11.359 1 97.94 69 ARG B N 1
ATOM 2028 C CA . ARG B 1 69 ? 0.696 24.25 12.078 1 97.94 69 ARG B CA 1
ATOM 2029 C C . ARG B 1 69 ? -0.295 23.156 11.727 1 97.94 69 ARG B C 1
ATOM 2031 O O . ARG B 1 69 ? 0.098 22 11.508 1 97.94 69 ARG B O 1
ATOM 2038 N N . VAL B 1 70 ? -1.575 23.547 11.68 1 98.69 70 VAL B N 1
ATOM 2039 C CA . VAL B 1 70 ? -2.607 22.578 11.344 1 98.69 70 VAL B CA 1
ATOM 2040 C C . VAL B 1 70 ? -2.475 22.156 9.883 1 98.69 70 VAL B C 1
ATOM 2042 O O . VAL B 1 70 ? -2.662 21 9.539 1 98.69 70 VAL B O 1
ATOM 2045 N N . GLN B 1 71 ? -2.143 23.125 9.008 1 98.88 71 GLN B N 1
ATOM 2046 C CA . GLN B 1 71 ? -1.92 22.812 7.602 1 98.88 71 GLN B CA 1
ATOM 2047 C C . GLN B 1 71 ? -0.771 21.828 7.434 1 98.88 71 GLN B C 1
ATOM 2049 O O . GLN B 1 71 ? -0.888 20.844 6.688 1 98.88 71 GLN B O 1
ATOM 2054 N N . LEU B 1 72 ? 0.319 22.078 8.148 1 98.88 72 LEU B N 1
ATOM 2055 C CA . LEU B 1 72 ? 1.469 21.172 8.094 1 98.88 72 LEU B CA 1
ATOM 2056 C C . LEU B 1 72 ? 1.104 19.797 8.617 1 98.88 72 LEU B C 1
ATOM 2058 O O . LEU B 1 72 ? 1.498 18.781 8.031 1 98.88 72 LEU B O 1
ATOM 2062 N N . ALA B 1 73 ? 0.372 19.766 9.703 1 98.81 73 ALA B N 1
ATOM 2063 C CA . ALA B 1 73 ? -0.052 18.484 10.289 1 98.81 73 ALA B CA 1
ATOM 2064 C C . ALA B 1 73 ? -0.941 17.719 9.32 1 98.81 73 ALA B C 1
ATOM 2066 O O . ALA B 1 73 ? -0.853 16.484 9.234 1 98.81 73 ALA B O 1
ATOM 2067 N N . CYS B 1 74 ? -1.806 18.406 8.609 1 98.88 74 CYS B N 1
ATOM 2068 C CA . CYS B 1 74 ? -2.637 17.75 7.602 1 98.88 74 CYS B CA 1
ATOM 2069 C C . CYS B 1 74 ? -1.782 17.156 6.488 1 98.88 74 CYS B C 1
ATOM 2071 O O . CYS B 1 74 ? -2.043 16.047 6.031 1 98.88 74 CYS B O 1
ATOM 2073 N N . LEU B 1 75 ? -0.79 17.891 6.074 1 98.94 75 LEU B N 1
ATOM 2074 C CA . LEU B 1 75 ? 0.1 17.406 5.027 1 98.94 75 LEU B CA 1
ATOM 2075 C C . LEU B 1 75 ? 0.82 16.141 5.473 1 98.94 75 LEU B C 1
ATOM 2077 O O . LEU B 1 75 ? 1.059 15.234 4.664 1 98.94 75 LEU B O 1
ATOM 2081 N N . LEU B 1 76 ? 1.126 16.047 6.781 1 98.81 76 LEU B N 1
ATOM 2082 C CA . LEU B 1 76 ? 2.02 15 7.281 1 98.81 76 LEU B CA 1
ATOM 2083 C C . LEU B 1 76 ? 1.234 13.906 7.992 1 98.81 76 LEU B C 1
ATOM 2085 O O . LEU B 1 76 ? 1.81 12.898 8.414 1 98.81 76 LEU B O 1
ATOM 2089 N N . HIS B 1 77 ? -0.12 13.977 8.109 1 98.5 77 HIS B N 1
ATOM 2090 C CA . HIS B 1 77 ? -0.902 13.164 9.031 1 98.5 77 HIS B CA 1
ATOM 2091 C C . HIS B 1 77 ? -0.847 11.688 8.648 1 98.5 77 HIS B C 1
ATOM 2093 O O . HIS B 1 77 ? -1.07 10.812 9.484 1 98.5 77 HIS B O 1
ATOM 2099 N N . ASP B 1 78 ? -0.502 11.391 7.457 1 97.62 78 ASP B N 1
ATOM 2100 C CA . ASP B 1 78 ? -0.358 10 7.023 1 97.62 78 ASP B CA 1
ATOM 2101 C C . ASP B 1 78 ? 1.109 9.648 6.801 1 97.62 78 ASP B C 1
ATOM 2103 O O . ASP B 1 78 ? 1.419 8.656 6.133 1 97.62 78 ASP B O 1
ATOM 2107 N N . GLY B 1 79 ? 2.018 10.438 7.316 1 98 79 GLY B N 1
ATOM 2108 C CA . GLY B 1 79 ? 3.443 10.273 7.086 1 98 79 GLY B CA 1
ATOM 2109 C C . GLY B 1 79 ? 3.969 8.922 7.523 1 98 79 GLY B C 1
ATOM 2110 O O . GLY B 1 79 ? 4.883 8.375 6.902 1 98 79 GLY B O 1
ATOM 2111 N N . SER B 1 80 ? 3.396 8.352 8.57 1 96.81 80 SER B N 1
ATOM 2112 C CA . SER B 1 80 ? 3.855 7.066 9.086 1 96.81 80 SER B CA 1
ATOM 2113 C C . SER B 1 80 ? 3.65 5.957 8.055 1 96.81 80 SER B C 1
ATOM 2115 O O . SER B 1 80 ? 4.359 4.949 8.07 1 96.81 80 SER B O 1
ATOM 2117 N N . GLU B 1 81 ? 2.703 6.109 7.125 1 96.12 81 GLU B N 1
ATOM 2118 C CA . GLU B 1 81 ? 2.416 5.102 6.109 1 96.12 81 GLU B CA 1
ATOM 2119 C C . GLU B 1 81 ? 3.602 4.918 5.164 1 96.12 81 GLU B C 1
ATOM 2121 O O . GLU B 1 81 ? 3.754 3.863 4.547 1 96.12 81 GLU B O 1
ATOM 2126 N N . ALA B 1 82 ? 4.453 5.914 5.078 1 96.81 82 ALA B N 1
ATOM 2127 C CA . ALA B 1 82 ? 5.648 5.812 4.242 1 96.81 82 ALA B CA 1
ATOM 2128 C C . ALA B 1 82 ? 6.617 4.77 4.793 1 96.81 82 ALA B C 1
ATOM 2130 O O . ALA B 1 82 ? 7.426 4.211 4.047 1 96.81 82 ALA B O 1
ATOM 2131 N N . TYR B 1 83 ? 6.453 4.492 6.098 1 95.56 83 TYR B N 1
ATOM 2132 C CA . TYR B 1 83 ? 7.449 3.633 6.723 1 95.56 83 TYR B CA 1
ATOM 2133 C C . TYR B 1 83 ? 6.816 2.346 7.238 1 95.56 83 TYR B C 1
ATOM 2135 O O . TYR B 1 83 ? 7.512 1.348 7.449 1 95.56 83 TYR B O 1
ATOM 2143 N N . LEU B 1 84 ? 5.551 2.271 7.469 1 92.44 84 LEU B N 1
ATOM 2144 C CA . LEU B 1 84 ? 4.871 1.122 8.055 1 92.44 84 LEU B CA 1
ATOM 2145 C C . LEU B 1 84 ? 3.916 0.487 7.043 1 92.44 84 LEU B C 1
ATOM 2147 O O . LEU B 1 84 ? 3.557 -0.686 7.176 1 92.44 84 LEU B O 1
ATOM 2151 N N . SER B 1 85 ? 3.555 1.049 6.066 1 87.25 85 SER B N 1
ATOM 2152 C CA . SER B 1 85 ? 2.449 0.684 5.188 1 87.25 85 SER B CA 1
ATOM 2153 C C . SER B 1 85 ? 1.105 0.848 5.891 1 87.25 85 SER B C 1
ATOM 2155 O O . SER B 1 85 ? 1.052 0.978 7.117 1 87.25 85 SER B O 1
ATOM 2157 N N . ASP B 1 86 ? 0.078 0.981 5.129 1 82.25 86 ASP B N 1
ATOM 2158 C CA . ASP B 1 86 ? -1.246 1.131 5.723 1 82.25 86 ASP B CA 1
ATOM 2159 C C . ASP B 1 86 ? -1.989 -0.203 5.754 1 82.25 86 ASP B C 1
ATOM 2161 O O . ASP B 1 86 ? -1.825 -1.031 4.855 1 82.25 86 ASP B O 1
ATOM 2165 N N . ILE B 1 87 ? -2.57 -0.496 6.875 1 86 87 ILE B N 1
ATOM 2166 C CA . ILE B 1 87 ? -3.463 -1.64 7.031 1 86 87 ILE B CA 1
ATOM 2167 C C . ILE B 1 87 ? -4.914 -1.177 6.941 1 86 87 ILE B C 1
ATOM 2169 O O . ILE B 1 87 ? -5.254 -0.083 7.402 1 86 87 ILE B O 1
ATOM 2173 N N . THR B 1 88 ? -5.695 -2.016 6.258 1 88.25 88 THR B N 1
ATOM 2174 C CA . THR B 1 88 ? -7.105 -1.66 6.148 1 88.25 88 THR B CA 1
ATOM 2175 C C . THR B 1 88 ? -7.73 -1.478 7.527 1 88.25 88 THR B C 1
ATOM 2177 O O . THR B 1 88 ? -7.418 -2.223 8.461 1 88.25 88 THR B O 1
ATOM 2180 N N . ARG B 1 89 ? -8.734 -0.665 7.637 1 83.31 89 ARG B N 1
ATOM 2181 C CA . ARG B 1 89 ? -9.297 -0.213 8.906 1 83.31 89 ARG B CA 1
ATOM 2182 C C . ARG B 1 89 ? -9.891 -1.38 9.688 1 83.31 89 ARG B C 1
ATOM 2184 O O . ARG B 1 89 ? -9.648 -1.515 10.891 1 83.31 89 ARG B O 1
ATOM 2191 N N . PRO B 1 90 ? -10.617 -2.213 9.102 1 86.06 90 PRO B N 1
ATOM 2192 C CA . PRO B 1 90 ? -11.211 -3.316 9.859 1 86.06 90 PRO B CA 1
ATOM 2193 C C . PRO B 1 90 ? -10.164 -4.219 10.508 1 86.06 90 PRO B C 1
ATOM 2195 O O . PRO B 1 90 ? -10.391 -4.762 11.594 1 86.06 90 PRO B O 1
ATOM 2198 N N . VAL B 1 91 ? -9.062 -4.367 9.836 1 89.12 91 VAL B N 1
ATOM 2199 C CA . VAL B 1 91 ? -8 -5.23 10.344 1 89.12 91 VAL B CA 1
ATOM 2200 C C . VAL B 1 91 ? -7.172 -4.477 11.383 1 89.12 91 VAL B C 1
ATOM 2202 O O . VAL B 1 91 ? -6.805 -5.039 12.414 1 89.12 91 VAL B O 1
ATOM 2205 N N . LYS B 1 92 ? -6.949 -3.211 11.047 1 88.88 92 LYS B N 1
ATOM 2206 C CA . LYS B 1 92 ? -6.117 -2.365 11.898 1 88.88 92 LYS B CA 1
ATOM 2207 C C . LYS B 1 92 ? -6.633 -2.348 13.336 1 88.88 92 LYS B C 1
ATOM 2209 O O . LYS B 1 92 ? -5.844 -2.359 14.281 1 88.88 92 LYS B O 1
ATOM 2214 N N . LYS B 1 93 ? -7.879 -2.32 13.469 1 87.94 93 LYS B N 1
ATOM 2215 C CA . LYS B 1 93 ? -8.523 -2.234 14.773 1 87.94 93 LYS B CA 1
ATOM 2216 C C . LYS B 1 93 ? -8.195 -3.449 15.633 1 87.94 93 LYS B C 1
ATOM 2218 O O . LYS B 1 93 ? -8.281 -3.391 16.859 1 87.94 93 LYS B O 1
ATOM 2223 N N . GLU B 1 94 ? -7.766 -4.512 15.062 1 88.25 94 GLU B N 1
ATOM 2224 C CA . GLU B 1 94 ? -7.484 -5.754 15.773 1 88.25 94 GLU B CA 1
ATOM 2225 C C . GLU B 1 94 ? -6.004 -5.855 16.141 1 88.25 94 GLU B C 1
ATOM 2227 O O . GLU B 1 94 ? -5.598 -6.777 16.844 1 88.25 94 GLU B O 1
ATOM 2232 N N . LEU B 1 95 ? -5.266 -4.922 15.672 1 91.31 95 LEU B N 1
ATOM 2233 C CA . LEU B 1 95 ? -3.816 -4.992 15.836 1 91.31 95 LEU B CA 1
ATOM 2234 C C . LEU B 1 95 ? -3.318 -3.889 16.766 1 91.31 95 LEU B C 1
ATOM 2236 O O . LEU B 1 95 ? -2.705 -2.92 16.297 1 91.31 95 LEU B O 1
ATOM 2240 N N . LYS B 1 96 ? -3.439 -4.09 18.078 1 91.81 96 LYS B N 1
ATOM 2241 C CA . LYS B 1 96 ? -3.088 -3.084 19.078 1 91.81 96 LYS B CA 1
ATOM 2242 C C . LYS B 1 96 ? -1.613 -2.703 18.984 1 91.81 96 LYS B C 1
ATOM 2244 O O . LYS B 1 96 ? -1.261 -1.528 19.094 1 91.81 96 LYS B O 1
ATOM 2249 N N . GLU B 1 97 ? -0.781 -3.76 18.828 1 91.88 97 GLU B N 1
ATOM 2250 C CA . GLU B 1 97 ? 0.653 -3.506 18.719 1 91.88 97 GLU B CA 1
ATOM 2251 C C . GLU B 1 97 ? 0.974 -2.615 17.531 1 91.88 97 GLU B C 1
ATOM 2253 O O . GLU B 1 97 ? 1.867 -1.769 17.594 1 91.88 97 GLU B O 1
ATOM 2258 N N . TYR B 1 98 ? 0.306 -2.795 16.406 1 92.31 98 TYR B N 1
ATOM 2259 C CA . TYR B 1 98 ? 0.498 -1.958 15.227 1 92.31 98 TYR B CA 1
ATOM 2260 C C . TYR B 1 98 ? 0.145 -0.506 15.531 1 92.31 98 TYR B C 1
ATOM 2262 O O . TYR B 1 98 ? 0.861 0.41 15.117 1 92.31 98 TYR B O 1
ATOM 2270 N N . LEU B 1 99 ? -0.93 -0.292 16.234 1 93.38 99 LEU B N 1
ATOM 2271 C CA . LEU B 1 99 ? -1.391 1.055 16.547 1 93.38 99 LEU B CA 1
ATOM 2272 C C . LEU B 1 99 ? -0.371 1.785 17.422 1 93.38 99 LEU B C 1
ATOM 2274 O O . LEU B 1 99 ? -0.149 2.986 17.25 1 93.38 99 LEU B O 1
ATOM 2278 N N . ILE B 1 100 ? 0.244 1.042 18.297 1 94.19 100 ILE B N 1
ATOM 2279 C CA . ILE B 1 100 ? 1.262 1.616 19.172 1 94.19 100 ILE B CA 1
ATOM 2280 C C . ILE B 1 100 ? 2.473 2.039 18.344 1 94.19 100 ILE B C 1
ATOM 2282 O O . ILE B 1 100 ? 2.994 3.145 18.5 1 94.19 100 ILE B O 1
ATOM 2286 N N . ILE B 1 101 ? 2.912 1.146 17.422 1 93.69 101 ILE B N 1
ATOM 2287 C CA . ILE B 1 101 ? 4.059 1.426 16.562 1 93.69 101 ILE B CA 1
ATOM 2288 C C . ILE B 1 101 ? 3.758 2.633 15.672 1 93.69 101 ILE B C 1
ATOM 2290 O O . ILE B 1 101 ? 4.598 3.52 15.516 1 93.69 101 ILE B O 1
ATOM 2294 N N . GLU B 1 102 ? 2.566 2.66 15.109 1 94.56 102 GLU B N 1
ATOM 2295 C CA . GLU B 1 102 ? 2.143 3.74 14.227 1 94.56 102 GLU B CA 1
ATOM 2296 C C . GLU B 1 102 ? 2.113 5.078 14.961 1 94.56 102 GLU B C 1
ATOM 2298 O O . GLU B 1 102 ? 2.578 6.09 14.43 1 94.56 102 GLU B O 1
ATOM 2303 N N . ASP B 1 103 ? 1.591 5.082 16.172 1 94.81 103 ASP B N 1
ATOM 2304 C CA . ASP B 1 103 ? 1.513 6.301 16.969 1 94.81 103 ASP B CA 1
ATOM 2305 C C . ASP B 1 103 ? 2.906 6.832 17.297 1 94.81 103 ASP B C 1
ATOM 2307 O O . ASP B 1 103 ? 3.152 8.039 17.203 1 94.81 103 ASP B O 1
ATOM 2311 N N . LYS B 1 104 ? 3.748 5.953 17.703 1 95.44 104 LYS B N 1
ATOM 2312 C CA . LYS B 1 104 ? 5.117 6.344 18.016 1 95.44 104 LYS B CA 1
ATOM 2313 C C . LYS B 1 104 ? 5.809 6.973 16.812 1 95.44 104 LYS B C 1
ATOM 2315 O O . LYS B 1 104 ? 6.465 8.008 16.938 1 95.44 104 LYS B O 1
ATOM 2320 N N . LEU B 1 105 ? 5.691 6.359 15.695 1 96.38 105 LEU B N 1
ATOM 2321 C CA . LEU B 1 105 ? 6.324 6.855 14.477 1 96.38 105 LEU B CA 1
ATOM 2322 C C . LEU B 1 105 ? 5.703 8.18 14.047 1 96.38 105 LEU B C 1
ATOM 2324 O O . LEU B 1 105 ? 6.418 9.109 13.664 1 96.38 105 LEU B O 1
ATOM 2328 N N . GLN B 1 106 ? 4.371 8.25 14.07 1 96.94 106 GLN B N 1
ATOM 2329 C CA . GLN B 1 106 ? 3.684 9.469 13.664 1 96.94 106 GLN B CA 1
ATOM 2330 C C . GLN B 1 106 ? 4.078 10.648 14.555 1 96.94 106 GLN B C 1
ATOM 2332 O O . GLN B 1 106 ? 4.305 11.758 14.062 1 96.94 106 GLN B O 1
ATOM 2337 N N . ASN B 1 107 ? 4.215 10.383 15.797 1 96.44 107 ASN B N 1
ATOM 2338 C CA . ASN B 1 107 ? 4.664 11.414 16.719 1 96.44 107 ASN B CA 1
ATOM 2339 C C . ASN B 1 107 ? 6.098 11.844 16.438 1 96.44 107 ASN B C 1
ATOM 2341 O O . ASN B 1 107 ? 6.43 13.031 16.531 1 96.44 107 ASN B O 1
ATOM 2345 N N . ALA B 1 108 ? 6.926 10.898 16.141 1 97.31 108 ALA B N 1
ATOM 2346 C CA . ALA B 1 108 ? 8.305 11.219 15.789 1 97.31 108 ALA B CA 1
ATOM 2347 C C . ALA B 1 108 ? 8.367 12.109 14.555 1 97.31 108 ALA B C 1
ATOM 2349 O O . ALA B 1 108 ? 9.195 13.016 14.469 1 97.31 108 ALA B O 1
ATOM 2350 N N . ILE B 1 109 ? 7.488 11.875 13.594 1 98.12 109 ILE B N 1
ATOM 2351 C CA . ILE B 1 109 ? 7.422 12.688 12.383 1 98.12 109 ILE B CA 1
ATOM 2352 C C . ILE B 1 109 ? 6.984 14.109 12.734 1 98.12 109 ILE B C 1
ATOM 2354 O O . ILE B 1 109 ? 7.617 15.078 12.32 1 98.12 109 ILE B O 1
ATOM 2358 N N . TYR B 1 110 ? 5.91 14.211 13.523 1 98 110 TYR B N 1
ATOM 2359 C CA . TYR B 1 110 ? 5.441 15.523 13.938 1 98 110 TYR B CA 1
ATOM 2360 C C . TYR B 1 110 ? 6.527 16.266 14.703 1 98 110 TYR B C 1
ATOM 2362 O O . TYR B 1 110 ? 6.762 17.453 14.469 1 98 110 TYR B O 1
ATOM 2370 N N . LYS B 1 111 ? 7.211 15.602 15.594 1 97.31 111 LYS B N 1
ATOM 2371 C CA . LYS B 1 111 ? 8.273 16.219 16.391 1 97.31 111 LYS B CA 1
ATOM 2372 C C . LYS B 1 111 ? 9.406 16.719 15.492 1 97.31 111 LYS B C 1
ATOM 2374 O O . LYS B 1 111 ? 9.898 17.828 15.672 1 97.31 111 LYS B O 1
ATOM 2379 N N . LYS B 1 112 ? 9.797 15.969 14.617 1 97.19 112 LYS B N 1
ATOM 2380 C CA . LYS B 1 112 ? 10.883 16.328 13.711 1 97.19 112 LYS B CA 1
ATOM 2381 C C . LYS B 1 112 ? 10.602 17.641 13 1 97.19 112 LYS B C 1
ATOM 2383 O O . LYS B 1 112 ? 11.523 18.438 12.758 1 97.19 112 LYS B O 1
ATOM 2388 N N . TYR B 1 113 ? 9.344 17.781 12.688 1 97.69 113 TYR B N 1
ATOM 2389 C CA . TYR B 1 113 ? 9.031 18.938 11.844 1 97.69 113 TYR B CA 1
ATOM 2390 C C . TYR B 1 113 ? 8.344 20.031 12.648 1 97.69 113 TYR B C 1
ATOM 2392 O O . TYR B 1 113 ? 7.617 20.859 12.086 1 97.69 113 TYR B O 1
ATOM 2400 N N . GLY B 1 114 ? 8.492 19.984 13.953 1 96.25 114 GLY B N 1
ATOM 2401 C CA . GLY B 1 114 ? 8.227 21.141 14.812 1 96.25 114 GLY B CA 1
ATOM 2402 C C . GLY B 1 114 ? 6.789 21.203 15.289 1 96.25 114 GLY B C 1
ATOM 2403 O O . GLY B 1 114 ? 6.344 22.25 15.773 1 96.25 114 GLY B O 1
ATOM 2404 N N . ILE B 1 115 ? 6.016 20.125 15.148 1 97.5 115 ILE B N 1
ATOM 2405 C CA . ILE B 1 115 ? 4.621 20.172 15.57 1 97.5 115 ILE B CA 1
ATOM 2406 C C . ILE B 1 115 ? 4.316 18.969 16.469 1 97.5 115 ILE B C 1
ATOM 2408 O O . ILE B 1 115 ? 3.234 18.391 16.391 1 97.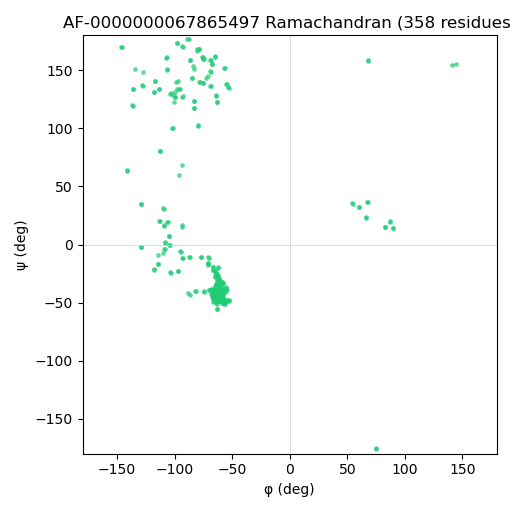5 115 ILE B O 1
ATOM 2412 N N . GLY B 1 116 ? 5.27 18.578 17.234 1 96.56 116 GLY B N 1
ATOM 2413 C CA . GLY B 1 116 ? 5.125 17.453 18.141 1 96.56 116 GLY B CA 1
ATOM 2414 C C . GLY B 1 116 ? 4.203 17.75 19.312 1 96.56 116 GLY B C 1
ATOM 2415 O O . GLY B 1 116 ? 3.781 16.828 20.016 1 96.56 116 GLY B O 1
ATOM 2416 N N . ASP B 1 117 ? 3.828 19 19.531 1 97.38 117 ASP B N 1
ATOM 2417 C CA . ASP B 1 117 ? 3.037 19.422 20.688 1 97.38 117 ASP B CA 1
ATOM 2418 C C . ASP B 1 117 ? 1.625 19.812 20.266 1 97.38 117 ASP B C 1
ATOM 2420 O O . ASP B 1 117 ? 1.031 20.719 20.859 1 97.38 117 ASP B O 1
ATOM 2424 N N . LEU B 1 118 ? 1.092 19.203 19.219 1 97.62 118 LEU B N 1
ATOM 2425 C CA . LEU B 1 118 ? -0.27 19.484 18.781 1 97.62 118 LEU B CA 1
ATOM 2426 C C . LEU B 1 118 ? -1.258 19.328 19.922 1 97.62 118 LEU B C 1
ATOM 2428 O O . LEU B 1 118 ? -1.179 18.359 20.688 1 97.62 118 LEU B O 1
ATOM 2432 N N . THR B 1 119 ? -2.166 20.281 20.062 1 98.12 119 THR B N 1
ATOM 2433 C CA . THR B 1 119 ? -3.209 20.219 21.078 1 98.12 119 THR B CA 1
ATOM 2434 C C . THR B 1 119 ? -4.336 19.281 20.641 1 98.12 119 THR B C 1
ATOM 2436 O O . THR B 1 119 ? -4.422 18.922 19.469 1 98.12 119 THR B O 1
ATOM 2439 N N . LYS B 1 120 ? -5.188 18.969 21.562 1 97.94 120 LYS B N 1
ATOM 2440 C CA . LYS B 1 120 ? -6.359 18.156 21.25 1 97.94 120 LYS B CA 1
ATOM 2441 C C . LYS B 1 120 ? -7.25 18.844 20.219 1 97.94 120 LYS B C 1
ATOM 2443 O O . LYS B 1 120 ? -7.82 18.188 19.344 1 97.94 120 LYS B O 1
ATOM 2448 N N . GLU B 1 121 ? -7.332 20.078 20.422 1 98.25 121 GLU B N 1
ATOM 2449 C CA . GLU B 1 121 ? -8.133 20.859 19.484 1 98.25 121 GLU B CA 1
ATOM 2450 C C . GLU B 1 121 ? -7.562 20.781 18.062 1 98.25 121 GLU B C 1
ATOM 2452 O O . GLU B 1 121 ? -8.297 20.594 17.094 1 98.25 121 GLU B O 1
ATOM 2457 N N . GLU B 1 122 ? -6.309 20.969 17.906 1 98.56 122 GLU B N 1
ATOM 2458 C CA . GLU B 1 122 ? -5.656 20.891 16.609 1 98.56 122 GLU B CA 1
ATOM 2459 C C . GLU B 1 122 ? -5.812 19.5 15.992 1 98.56 122 GLU B C 1
ATOM 2461 O O . GLU B 1 122 ? -6.078 19.375 14.797 1 98.56 122 GLU B O 1
ATOM 2466 N N . LEU B 1 123 ? -5.684 18.531 16.844 1 98.06 123 LEU B N 1
ATOM 2467 C CA . LEU B 1 123 ? -5.848 17.156 16.375 1 98.06 123 LEU B CA 1
ATOM 2468 C C . LEU B 1 123 ? -7.262 16.938 15.852 1 98.06 123 LEU B C 1
ATOM 2470 O O . LEU B 1 123 ? -7.457 16.219 14.859 1 98.06 123 LEU B O 1
ATOM 2474 N N . ASN B 1 124 ? -8.188 17.516 16.484 1 97.75 124 ASN B N 1
ATOM 2475 C CA . ASN B 1 124 ? -9.57 17.406 16.047 1 97.75 124 ASN B CA 1
ATOM 2476 C C . ASN B 1 124 ? -9.789 18.078 14.695 1 97.75 124 ASN B C 1
ATOM 2478 O O . ASN B 1 124 ? -10.562 17.609 13.867 1 97.75 124 ASN B O 1
ATOM 2482 N N . LEU B 1 125 ? -9.156 19.203 14.539 1 98.25 125 LEU B N 1
ATOM 2483 C CA . LEU B 1 125 ? -9.242 19.906 13.266 1 98.25 125 LEU B CA 1
ATOM 2484 C C . LEU B 1 125 ? -8.68 19.047 12.133 1 98.25 125 LEU B C 1
ATOM 2486 O O . LEU B 1 125 ? -9.273 18.953 11.062 1 98.25 125 LEU B O 1
ATOM 2490 N N . ILE B 1 126 ? -7.512 18.453 12.375 1 98.38 126 ILE B N 1
ATOM 2491 C CA . ILE B 1 126 ? -6.871 17.578 11.398 1 98.38 126 ILE B CA 1
ATOM 2492 C C . ILE B 1 126 ? -7.801 16.422 11.055 1 98.38 126 ILE B C 1
ATOM 2494 O O . ILE B 1 126 ? -7.988 16.094 9.883 1 98.38 126 ILE B O 1
ATOM 2498 N N . LYS B 1 127 ? -8.383 15.812 12.039 1 97 127 LYS B N 1
ATOM 2499 C CA . LYS B 1 127 ? -9.305 14.695 11.852 1 97 127 LYS B CA 1
ATOM 2500 C C . LYS B 1 127 ? -10.516 15.109 11.023 1 97 127 LYS B C 1
ATOM 2502 O O . LYS B 1 127 ? -10.977 14.359 10.164 1 97 127 LYS B O 1
ATOM 2507 N N . SER B 1 128 ? -11.023 16.219 11.328 1 96.94 128 SER B N 1
ATOM 2508 C CA . SER B 1 128 ? -12.18 16.719 10.602 1 96.94 128 SER B CA 1
ATOM 2509 C C . SER B 1 128 ? -11.867 16.891 9.117 1 96.94 128 SER B C 1
ATOM 2511 O O . SER B 1 128 ? -12.672 16.5 8.258 1 96.94 128 SER B O 1
ATOM 2513 N N . VAL B 1 129 ? -10.727 17.484 8.836 1 97.94 129 VAL B N 1
ATOM 2514 C CA . VAL B 1 129 ? -10.305 17.672 7.449 1 97.94 129 VAL B CA 1
ATOM 2515 C C . VAL B 1 129 ? -10.133 16.312 6.773 1 97.94 129 VAL B C 1
ATOM 2517 O O . VAL B 1 129 ? -10.625 16.094 5.668 1 97.94 129 VAL B O 1
ATOM 2520 N N . ASP B 1 130 ? -9.422 15.422 7.465 1 96.88 130 ASP B N 1
ATOM 2521 C CA . ASP B 1 130 ? -9.172 14.086 6.938 1 96.88 130 ASP B CA 1
ATOM 2522 C C . ASP B 1 130 ? -10.477 13.352 6.645 1 96.88 130 ASP B C 1
ATOM 2524 O O . ASP B 1 130 ? -10.641 12.758 5.578 1 96.88 130 ASP B O 1
ATOM 2528 N N . ASP B 1 131 ? -11.398 13.414 7.547 1 95.19 131 ASP B N 1
ATOM 2529 C CA . ASP B 1 131 ? -12.68 12.742 7.395 1 95.19 131 ASP B CA 1
ATOM 2530 C C . ASP B 1 131 ? -13.453 13.305 6.203 1 95.19 131 ASP B C 1
ATOM 2532 O O . ASP B 1 131 ? -14.07 12.555 5.449 1 95.19 131 ASP B O 1
ATOM 2536 N N . SER B 1 132 ? -13.445 14.586 6.102 1 96.12 132 SER B N 1
ATOM 2537 C CA . SER B 1 132 ? -14.148 15.227 5 1 96.12 132 SER B CA 1
ATOM 2538 C C . SER B 1 132 ? -13.555 14.828 3.654 1 96.12 132 SER B C 1
ATOM 2540 O O . SER B 1 132 ? -14.289 14.539 2.707 1 96.12 132 SER B O 1
ATOM 2542 N N . MET B 1 133 ? -12.227 14.875 3.604 1 96.31 133 MET B N 1
ATOM 2543 C CA . MET B 1 133 ? -11.555 14.508 2.361 1 96.31 133 MET B CA 1
ATOM 2544 C C . MET B 1 133 ? -11.797 13.039 2.023 1 96.31 133 MET B C 1
ATOM 2546 O O . MET B 1 133 ? -12.023 12.695 0.864 1 96.31 133 MET B O 1
ATOM 2550 N N . LEU B 1 134 ? -11.727 12.211 3.045 1 93.38 134 LEU B N 1
ATOM 2551 C CA . LEU B 1 134 ? -12 10.789 2.877 1 93.38 134 LEU B CA 1
ATOM 2552 C C . LEU B 1 134 ? -13.391 10.57 2.295 1 93.38 134 LEU B C 1
ATOM 2554 O O . LEU B 1 134 ? -13.562 9.781 1.356 1 93.38 134 LEU B O 1
ATOM 2558 N N . LYS B 1 135 ? -14.352 11.172 2.895 1 92.38 135 LYS B N 1
ATOM 2559 C CA . LYS B 1 135 ? -15.727 11.055 2.416 1 92.38 135 LYS B CA 1
ATOM 2560 C C . LYS B 1 135 ? -15.828 11.414 0.938 1 92.38 135 LYS B C 1
ATOM 2562 O O . LYS B 1 135 ? -16.453 10.695 0.159 1 92.38 135 LYS B O 1
ATOM 2567 N N . TYR B 1 136 ? -15.211 12.539 0.599 1 94.06 136 TYR B N 1
ATOM 2568 C CA . TYR B 1 136 ? -15.203 13.031 -0.776 1 94.06 136 TYR B CA 1
ATOM 2569 C C . TYR B 1 136 ? -14.547 12.016 -1.711 1 94.06 136 TYR B C 1
ATOM 2571 O O . TYR B 1 136 ? -15.102 11.688 -2.764 1 94.06 136 TYR B O 1
ATOM 2579 N N . GLU B 1 137 ? -13.43 11.5 -1.364 1 94.31 137 GLU B N 1
ATOM 2580 C CA . GLU B 1 137 ? -12.664 10.555 -2.176 1 94.31 137 GLU B CA 1
ATOM 2581 C C . GLU B 1 137 ? -13.406 9.234 -2.336 1 94.31 137 GLU B C 1
ATOM 2583 O O . GLU B 1 137 ? -13.453 8.672 -3.432 1 94.31 137 GLU B O 1
ATOM 2588 N N . MET B 1 138 ? -13.922 8.695 -1.266 1 89.62 138 MET B N 1
ATOM 2589 C CA . MET B 1 138 ? -14.625 7.414 -1.309 1 89.62 138 MET B CA 1
ATOM 2590 C C . MET B 1 138 ? -15.859 7.5 -2.201 1 89.62 138 MET B C 1
ATOM 2592 O O . MET B 1 138 ? -16.188 6.547 -2.914 1 89.62 138 MET B O 1
ATOM 2596 N N . LYS B 1 139 ? -16.5 8.625 -2.143 1 90.94 139 LYS B N 1
ATOM 2597 C CA . LYS B 1 139 ? -17.688 8.836 -2.98 1 90.94 139 LYS B CA 1
ATOM 2598 C C . LYS B 1 139 ? -17.312 8.773 -4.461 1 90.94 139 LYS B C 1
ATOM 2600 O O . LYS B 1 139 ? -17.984 8.102 -5.242 1 90.94 139 LYS B O 1
ATOM 2605 N N . TYR B 1 140 ? -16.219 9.375 -4.832 1 93.38 140 TYR B N 1
ATOM 2606 C CA . TYR B 1 140 ? -15.961 9.578 -6.254 1 93.38 140 TYR B CA 1
ATOM 2607 C C . TYR B 1 140 ? -14.93 8.586 -6.773 1 93.38 140 TYR B C 1
ATOM 2609 O O . TYR B 1 140 ? -14.922 8.25 -7.965 1 93.38 140 TYR B O 1
ATOM 2617 N N . LEU B 1 141 ? -14.086 8.07 -5.922 1 95.19 141 LEU B N 1
ATOM 2618 C CA . LEU B 1 141 ? -13.047 7.156 -6.379 1 95.19 141 LEU B CA 1
ATOM 2619 C C . LEU B 1 141 ? -13.469 5.703 -6.188 1 95.19 141 LEU B C 1
ATOM 2621 O O . LEU B 1 141 ? -12.914 4.801 -6.816 1 95.19 141 LEU B O 1
ATOM 2625 N N . MET B 1 142 ? -14.406 5.406 -5.289 1 92.12 142 MET B N 1
ATOM 2626 C CA . MET B 1 142 ? -14.789 4.027 -4.996 1 92.12 142 MET B CA 1
ATOM 2627 C C . MET B 1 142 ? -16.297 3.855 -5.062 1 92.12 142 MET B C 1
ATOM 2629 O O . MET B 1 142 ? -16.812 2.762 -4.824 1 92.12 142 MET B O 1
ATOM 2633 N N . ASN B 1 143 ? -17.062 4.855 -5.305 1 85.56 143 ASN B N 1
ATOM 2634 C CA . ASN B 1 143 ? -18.516 4.836 -5.387 1 85.56 143 ASN B CA 1
ATOM 2635 C C . ASN B 1 143 ? -19.141 4.371 -4.078 1 85.56 143 ASN B C 1
ATOM 2637 O O . ASN B 1 143 ? -20.109 3.602 -4.082 1 85.56 143 ASN B O 1
ATOM 2641 N N . PHE B 1 144 ? -18.5 4.676 -3.029 1 81 144 PHE B N 1
ATOM 2642 C CA . PHE B 1 144 ? -18.984 4.359 -1.695 1 81 144 PHE B CA 1
ATOM 2643 C C . PHE B 1 144 ? -19.609 5.586 -1.042 1 81 144 PHE B C 1
ATOM 2645 O O . PHE B 1 144 ? -18.984 6.645 -0.969 1 81 144 PHE B O 1
ATOM 2652 N N . HIS B 1 145 ? -20.812 5.422 -0.547 1 72.12 145 HIS B N 1
ATOM 2653 C CA . HIS B 1 145 ? -21.547 6.621 -0.162 1 72.12 145 HIS B CA 1
ATOM 2654 C C . HIS B 1 145 ? -21.781 6.664 1.345 1 72.12 145 HIS B C 1
ATOM 2656 O O . HIS B 1 145 ? -22.219 7.688 1.881 1 72.12 145 HIS B O 1
ATOM 2662 N N . GLU B 1 146 ? -21.5 5.66 1.963 1 67.25 146 GLU B N 1
ATOM 2663 C CA . GLU B 1 146 ? -21.828 5.629 3.387 1 67.25 146 GLU B CA 1
ATOM 2664 C C . GLU B 1 146 ? -20.625 6.074 4.23 1 67.25 146 GLU B C 1
ATOM 2666 O O . GLU B 1 146 ? -19.922 5.246 4.805 1 67.25 146 GLU B O 1
ATOM 2671 N N . ILE B 1 147 ? -20.312 7.289 4.121 1 70 147 ILE B N 1
ATOM 2672 C CA . ILE B 1 147 ? -19.172 7.703 4.926 1 70 147 ILE B CA 1
ATOM 2673 C C . ILE B 1 147 ? -19.5 9.016 5.637 1 70 147 ILE B C 1
ATOM 2675 O O . ILE B 1 147 ? -20.359 9.773 5.195 1 70 147 ILE B O 1
ATOM 2679 N N . ILE B 1 148 ? -18.891 9.156 6.738 1 68.38 148 ILE B N 1
ATOM 2680 C CA . ILE B 1 148 ? -19.031 10.312 7.613 1 68.38 148 ILE B CA 1
ATOM 2681 C C . ILE B 1 148 ? -18.094 11.422 7.156 1 68.38 148 ILE B C 1
ATOM 2683 O O . ILE B 1 148 ? -17.062 11.156 6.535 1 68.38 148 ILE B O 1
ATOM 2687 N N . GLY B 1 149 ? -18.406 12.633 7.426 1 74.69 149 GLY B N 1
ATOM 2688 C CA . GLY B 1 149 ? -17.609 13.82 7.188 1 74.69 149 GLY B CA 1
ATOM 2689 C C . GLY B 1 149 ? -18.422 15.008 6.715 1 74.69 149 GLY B C 1
ATOM 2690 O O . GLY B 1 149 ? -19.547 14.844 6.246 1 74.69 149 GLY B O 1
ATOM 2691 N N . GLU B 1 150 ? -17.812 16.156 7.023 1 85.94 150 GLU B N 1
ATOM 2692 C CA . GLU B 1 150 ? -18.438 17.375 6.539 1 85.94 150 GLU B CA 1
ATOM 2693 C C . GLU B 1 150 ? -18.094 17.641 5.078 1 85.94 150 GLU B C 1
ATOM 2695 O O . GLU B 1 150 ? -17.203 17 4.523 1 85.94 150 GLU B O 1
ATOM 2700 N N . ASP B 1 151 ? -18.812 18.578 4.543 1 91 151 ASP B N 1
ATOM 2701 C CA . ASP B 1 151 ? -18.531 18.969 3.164 1 91 151 ASP B CA 1
ATOM 2702 C C . ASP B 1 151 ? -17.219 19.766 3.076 1 91 151 ASP B C 1
ATOM 2704 O O . ASP B 1 151 ? -16.891 20.516 3.988 1 91 151 ASP B O 1
ATOM 2708 N N . LEU B 1 152 ? -16.562 19.531 2.061 1 95.62 152 LEU B N 1
ATOM 2709 C CA . LEU B 1 152 ? -15.367 20.312 1.785 1 95.62 152 LEU B CA 1
ATOM 2710 C C . LEU B 1 152 ? -15.727 21.75 1.45 1 95.62 152 LEU B C 1
ATOM 2712 O O . LEU B 1 152 ? -16.797 22.031 0.909 1 95.62 152 LEU B O 1
ATOM 2716 N N . VAL B 1 153 ? -14.797 22.578 1.832 1 97.19 153 VAL B N 1
ATOM 2717 C CA . VAL B 1 153 ? -14.953 24 1.483 1 97.19 153 VAL B CA 1
ATOM 2718 C C . VAL B 1 153 ? -14.336 24.25 0.111 1 97.19 153 VAL B C 1
ATOM 2720 O O . VAL B 1 153 ? -14.906 25 -0.699 1 97.19 153 VAL B O 1
ATOM 2723 N N . GLY B 1 154 ? -13.18 23.672 -0.16 1 96.69 154 GLY B N 1
ATOM 2724 C CA . GLY B 1 154 ? -12.508 23.844 -1.438 1 96.69 154 GLY B CA 1
ATOM 2725 C C . GLY B 1 154 ? -12.922 22.812 -2.471 1 96.69 154 GLY B C 1
ATOM 2726 O O . GLY B 1 154 ? -13.836 22.016 -2.232 1 96.69 154 GLY B O 1
ATOM 2727 N N . ASN B 1 155 ? -12.336 23 -3.711 1 95.44 155 ASN B N 1
ATOM 2728 C CA . ASN B 1 155 ? -12.5 22.047 -4.812 1 95.44 155 ASN B CA 1
ATOM 2729 C C . ASN B 1 155 ? -11.18 21.359 -5.156 1 95.44 155 ASN B C 1
ATOM 2731 O O . ASN B 1 155 ? -10.141 22.016 -5.266 1 95.44 155 ASN B O 1
ATOM 2735 N N . TYR B 1 156 ? -11.305 20.078 -5.305 1 96.75 156 TYR B N 1
ATOM 2736 C CA . TYR B 1 156 ? -10.07 19.312 -5.477 1 96.75 156 TYR B CA 1
ATOM 2737 C C . TYR B 1 156 ? -10.211 18.281 -6.586 1 96.75 156 TYR B C 1
ATOM 2739 O O . TYR B 1 156 ? -11.25 17.625 -6.703 1 96.75 156 TYR B O 1
ATOM 2747 N N . SER B 1 157 ? -9.195 18.281 -7.383 1 96.44 157 SER B N 1
ATOM 2748 C CA . SER B 1 157 ? -9.172 17.281 -8.445 1 96.44 157 SER B CA 1
ATOM 2749 C C . SER B 1 157 ? -8.82 15.906 -7.895 1 96.44 157 SER B C 1
ATOM 2751 O O . SER B 1 157 ? -7.949 15.789 -7.027 1 96.44 157 SER B O 1
ATOM 2753 N N . LEU B 1 158 ? -9.484 14.891 -8.367 1 97.62 158 LEU B N 1
ATOM 2754 C CA . LEU B 1 158 ? -9.195 13.5 -8.023 1 97.62 158 LEU B CA 1
ATOM 2755 C C . LEU B 1 158 ? -8.664 12.734 -9.227 1 97.62 158 LEU B C 1
ATOM 2757 O O . LEU B 1 158 ? -8.68 11.5 -9.234 1 97.62 158 LEU B O 1
ATOM 2761 N N . GLU B 1 159 ? -8.172 13.438 -10.172 1 97.81 159 GLU B N 1
ATOM 2762 C CA . GLU B 1 159 ? -7.691 12.82 -11.406 1 97.81 159 GLU B CA 1
ATOM 2763 C C . GLU B 1 159 ? -6.348 12.125 -11.188 1 97.81 159 GLU B C 1
ATOM 2765 O O . GLU B 1 159 ? -5.633 12.43 -10.234 1 97.81 159 GLU B O 1
ATOM 2770 N N . PHE B 1 160 ? -6.07 11.234 -12.07 1 97.81 160 PHE B N 1
ATOM 2771 C CA . PHE B 1 160 ? -4.75 10.617 -12.078 1 97.81 160 PHE B CA 1
ATOM 2772 C C . PHE B 1 160 ? -3.672 11.648 -12.391 1 97.81 160 PHE B C 1
ATOM 2774 O O . PHE B 1 160 ? -3.807 12.43 -13.336 1 97.81 160 PHE B O 1
ATOM 2781 N N . VAL B 1 161 ? -2.695 11.727 -11.609 1 97.88 161 VAL B N 1
ATOM 2782 C CA . VAL B 1 161 ? -1.51 12.562 -11.797 1 97.88 161 VAL B CA 1
ATOM 2783 C C . VAL B 1 161 ? -0.252 11.703 -11.656 1 97.88 161 VAL B C 1
ATOM 2785 O O . VAL B 1 161 ? -0.191 10.82 -10.797 1 97.88 161 VAL B O 1
ATOM 2788 N N . LEU B 1 162 ? 0.714 11.93 -12.57 1 97.75 162 LEU B N 1
ATOM 2789 C CA . LEU B 1 162 ? 1.962 11.18 -12.492 1 97.75 162 LEU B CA 1
ATOM 2790 C C . LEU B 1 162 ? 2.604 11.328 -11.117 1 97.75 162 LEU B C 1
ATOM 2792 O O . LEU B 1 162 ? 2.635 12.43 -10.555 1 97.75 162 LEU B O 1
ATOM 2796 N N . MET B 1 163 ? 3.113 10.25 -10.594 1 98.19 163 MET B N 1
ATOM 2797 C CA . MET B 1 163 ? 3.627 10.188 -9.227 1 98.19 163 MET B CA 1
ATOM 2798 C C . MET B 1 163 ? 4.738 11.211 -9.016 1 98.19 163 MET B C 1
ATOM 2800 O O . MET B 1 163 ? 4.82 11.836 -7.957 1 98.19 163 MET B O 1
ATOM 2804 N N . SER B 1 164 ? 5.559 11.367 -10.031 1 97.81 164 SER B N 1
ATOM 2805 C CA . SER B 1 164 ? 6.66 12.32 -9.914 1 97.81 164 SER B CA 1
ATOM 2806 C C . SER B 1 164 ? 6.145 13.742 -9.742 1 97.81 164 SER B C 1
ATOM 2808 O O . SER B 1 164 ? 6.742 14.539 -9.016 1 97.81 164 SER B O 1
ATOM 2810 N N . GLU B 1 165 ? 5.066 14.055 -10.422 1 98.62 165 GLU B N 1
ATOM 2811 C CA . GLU B 1 165 ? 4.453 15.367 -10.281 1 98.62 165 GLU B CA 1
ATOM 2812 C C . GLU B 1 165 ? 3.854 15.555 -8.891 1 98.62 165 GLU B C 1
ATOM 2814 O O . GLU B 1 165 ? 3.949 16.641 -8.305 1 98.62 165 GLU B O 1
ATOM 2819 N N . VAL B 1 166 ? 3.256 14.539 -8.375 1 98.81 166 VAL B N 1
ATOM 2820 C CA . VAL B 1 166 ? 2.65 14.586 -7.051 1 98.81 166 VAL B CA 1
ATOM 2821 C C . VAL B 1 166 ? 3.738 14.75 -5.992 1 98.81 166 VAL B C 1
ATOM 2823 O O . VAL B 1 166 ? 3.586 15.539 -5.051 1 98.81 166 VAL B O 1
ATOM 2826 N N . GLU B 1 167 ? 4.797 13.969 -6.129 1 98.75 167 GLU B N 1
ATOM 2827 C CA . GLU B 1 167 ? 5.934 14.094 -5.219 1 98.75 167 GLU B CA 1
ATOM 2828 C C . GLU B 1 167 ? 6.453 15.531 -5.184 1 98.75 167 GLU B C 1
ATOM 2830 O O . GLU B 1 167 ? 6.688 16.078 -4.109 1 98.75 167 GLU B O 1
ATOM 2835 N N . LYS B 1 168 ? 6.648 16.094 -6.352 1 98.81 168 LYS B N 1
ATOM 2836 C CA . LYS B 1 168 ? 7.125 17.469 -6.453 1 98.81 168 LYS B CA 1
ATOM 2837 C C . LYS B 1 168 ? 6.18 18.438 -5.746 1 98.81 168 LYS B C 1
ATOM 2839 O O . LYS B 1 168 ? 6.617 19.312 -4.992 1 98.81 168 LYS B O 1
ATOM 2844 N N . GLU B 1 169 ? 4.922 18.312 -5.988 1 98.88 169 GLU B N 1
ATOM 2845 C CA . GLU B 1 169 ? 3.938 19.188 -5.367 1 98.88 169 GLU B CA 1
ATOM 2846 C C . GLU B 1 169 ? 3.941 19.047 -3.848 1 98.88 169 GLU B C 1
ATOM 2848 O O . GLU B 1 169 ? 3.828 20.031 -3.119 1 98.88 169 GLU B O 1
ATOM 2853 N N . PHE B 1 170 ? 4.031 17.812 -3.354 1 98.94 170 PHE B N 1
ATOM 2854 C CA . PHE B 1 170 ? 4.074 17.531 -1.923 1 98.94 170 PHE B CA 1
ATOM 2855 C C . PHE B 1 170 ? 5.234 18.266 -1.264 1 98.94 170 PHE B C 1
ATOM 2857 O O . PHE B 1 170 ? 5.055 18.938 -0.246 1 98.94 170 PHE B O 1
ATOM 2864 N N . LEU B 1 171 ? 6.383 18.156 -1.897 1 98.81 171 LEU B N 1
ATOM 2865 C CA . LEU B 1 171 ? 7.59 18.766 -1.338 1 98.81 171 LEU B CA 1
ATOM 2866 C C . LEU B 1 171 ? 7.531 20.281 -1.423 1 98.81 171 LEU B C 1
ATOM 2868 O O . LEU B 1 171 ? 7.965 20.984 -0.501 1 98.81 171 LEU B O 1
ATOM 2872 N N . GLU B 1 172 ? 7.02 20.812 -2.506 1 98.81 172 GLU B N 1
ATOM 2873 C CA . GLU B 1 172 ? 6.863 22.25 -2.645 1 98.81 172 GLU B CA 1
ATOM 2874 C C . GLU B 1 172 ? 5.91 22.812 -1.589 1 98.81 172 GLU B C 1
ATOM 2876 O O . GLU B 1 172 ? 6.188 23.844 -0.977 1 98.81 172 GLU B O 1
ATOM 2881 N N . LEU B 1 173 ? 4.836 22.141 -1.397 1 98.81 173 LEU B N 1
ATOM 2882 C CA . LEU B 1 173 ? 3.854 22.578 -0.41 1 98.81 173 LEU B CA 1
ATOM 2883 C C . LEU B 1 173 ? 4.438 22.516 0.998 1 98.81 173 LEU B C 1
ATOM 2885 O O . LEU B 1 173 ? 4.207 23.422 1.808 1 98.81 173 LEU B O 1
ATOM 2889 N N . PHE B 1 174 ? 5.191 21.453 1.293 1 98.81 174 PHE B N 1
ATOM 2890 C CA . PHE B 1 174 ? 5.875 21.328 2.576 1 98.81 174 PHE B CA 1
ATOM 2891 C C . PHE B 1 174 ? 6.766 22.531 2.828 1 98.81 174 PHE B C 1
ATOM 2893 O O . PHE B 1 174 ? 6.723 23.141 3.906 1 98.81 174 PHE B O 1
ATOM 2900 N N . ASN B 1 175 ? 7.539 22.844 1.835 1 98.25 175 ASN B N 1
ATOM 2901 C CA . ASN B 1 175 ? 8.477 23.953 1.96 1 98.25 175 ASN B CA 1
ATOM 2902 C C . ASN B 1 175 ? 7.742 25.281 2.135 1 98.25 175 ASN B C 1
ATOM 2904 O O . ASN B 1 175 ? 8.203 26.156 2.869 1 98.25 175 ASN B O 1
ATOM 2908 N N . GLU B 1 176 ? 6.664 25.375 1.483 1 98.06 176 GLU B N 1
ATOM 2909 C CA . GLU B 1 176 ? 5.867 26.594 1.581 1 98.06 176 GLU B CA 1
ATOM 2910 C C . GLU B 1 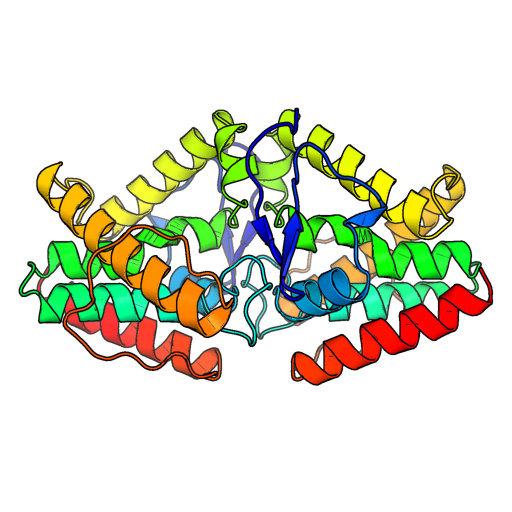176 ? 5.27 26.75 2.975 1 98.06 176 GLU B C 1
ATOM 2912 O O . GLU B 1 176 ? 5.305 27.844 3.549 1 98.06 176 GLU B O 1
ATOM 2917 N N . ILE B 1 177 ? 4.738 25.688 3.51 1 98.25 177 ILE B N 1
ATOM 2918 C CA . ILE B 1 177 ? 4.047 25.75 4.793 1 98.25 177 ILE B CA 1
ATOM 2919 C C . ILE B 1 177 ? 5.066 25.875 5.922 1 98.25 177 ILE B C 1
ATOM 2921 O O . ILE B 1 177 ? 4.852 26.641 6.871 1 98.25 177 ILE B O 1
ATOM 2925 N N . LYS B 1 178 ? 6.164 25.141 5.797 1 95.06 178 LYS B N 1
ATOM 2926 C CA . LYS B 1 178 ? 7.141 25.016 6.879 1 95.06 178 LYS B CA 1
ATOM 2927 C C . LYS B 1 178 ? 7.781 26.375 7.188 1 95.06 178 LYS B C 1
ATOM 2929 O O . LYS B 1 178 ? 8.156 26.641 8.328 1 95.06 178 LYS B O 1
ATOM 2934 N N . ILE B 1 179 ? 7.816 27.266 6.227 1 91.19 179 ILE B N 1
ATOM 2935 C CA . ILE B 1 179 ? 8.422 28.578 6.395 1 91.19 179 ILE B CA 1
ATOM 2936 C C . ILE B 1 179 ? 7.656 29.375 7.461 1 91.19 179 ILE B C 1
ATOM 2938 O O . ILE B 1 179 ? 8.242 30.188 8.172 1 91.19 179 ILE B O 1
ATOM 2942 N N . TYR B 1 180 ? 6.426 29.078 7.633 1 89.56 180 TYR B N 1
ATOM 2943 C CA . TYR B 1 180 ? 5.57 29.891 8.5 1 89.56 180 TYR B CA 1
ATOM 2944 C C . TYR B 1 180 ? 5.242 29.141 9.789 1 89.56 180 TYR B C 1
ATOM 2946 O O . TYR B 1 180 ? 4.414 29.578 10.578 1 89.56 180 TYR B O 1
ATOM 2954 N N . VAL B 1 181 ? 5.781 28 9.867 1 88.62 181 VAL B N 1
ATOM 2955 C CA . VAL B 1 181 ? 5.551 27.203 11.062 1 88.62 181 VAL B CA 1
ATOM 2956 C C . VAL B 1 181 ? 6.699 27.406 12.047 1 88.62 181 VAL B C 1
ATOM 2958 O O . VAL B 1 181 ? 7.863 27.469 11.648 1 88.62 181 VAL B O 1
#

Nearest PDB structures (foldseek):
  2gz4-assembly1_C  TM=9.050E-01  e=2.646E-10  Agrobacterium fabrum str. C58
  2nq2-assembly1_B  TM=3.005E-01  e=7.727E+00  Haemophilus influenzae
  2gz4-assembly1_C  TM=9.053E-01  e=6.236E-10  Agrobacterium fabrum str. C5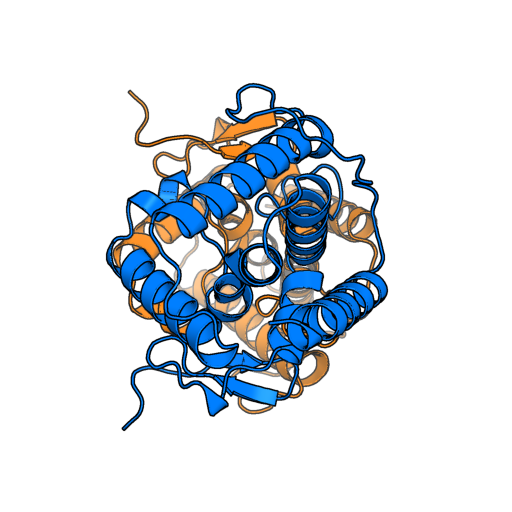8
  2nq2-assembly1_B  TM=3.005E-01  e=7.868E+00  Haemophilus influenzae

pLDDT: mean 94.64, std 5.65, range [67.25, 98.94]

Sequence (362 aa):
MRKGDFIYTGKEVEFYPLDPREEEILIEDIGHALSLICRGNGHTNHFYSVAQHSINCAKEAKVRGYSNRVQLACLLHDGSEAYLSDITRPVKKELKEYLIIEDKLQNAIYKKYGIGDLTKEELNLIKSVDDSMLKYEMKYLMNFHEIIGEDLVGNYSLEFVLMSEVEKEFLELFNEIKIYVMRKGDFIYTGKEVEFYPLDPREEEILIEDIGHALSLICRGNGHTNHFYSVAQHSINCAKEAKVRGYSNRVQLACLLHDGSEAYLSDITRPVKKELKEYLIIEDKLQNAIYKKYGIGDLTKEELNLIKSVDDSMLKYEMKYLMNFHEIIGEDLVGNYSLEFVLMSEVEKEFLELFNEIKIYV

Foldseek 3Di:
DADDAFDQFPVGAGARLQHGDLVRDDLLRLLLQQLVDAPPNPQFQDGFGNQLLLLVLLVLCVLVPHALLLSLCSNCVCSSCSGLNDDDDVVVVVCVVSVVSSVVVSLSNCVSLPRNPPDPVSVVSSVQSSQQSVQVRCCPGVVDNPGDHDHGPDDGDRDDDPSVVSSVSSVVVNVVSSVRD/DADDAFDQFPVGAGARLQHGDLVRDDLLRLLLQQLVDAPPNPQFQDGFGNQLLLLVLLVLCVLVPHALLLSLCSNCVCSSCSGLNDDDDVVVVVCPVSVVSSVVVSLSNCVSLPRSPPDPVSVVSSVQSSQQSVQVRCCRGVVDHPGDHDHGPDDGDRDDDDSVVSSVSSVVVNVVSSVRD

InterPro domains:
  IPR006674 HD domain [PF13023] (44-112)

Secondary structure (DSSP, 8-state):
--SS--EE-TT--EE-TTS--GGG--HHHHHHHHHHSBGGGGTSSS--BHHHHHHHHHHHHHHTT--HHHHHHHHHTTTTHHHH-PPPHHHHTT-HHHHHHHHHHHHHHHHHTT-TT--HHHHHHHHHHHHHHHHHHHHHHS-------PPPSS----S---HHHHHHHHHHHHHHHHTT-/---S--EE-TT--EE-TTS--GGG--HHHHHHHHHHSBGGGGTSSS--BHHHHHHHHHHHHHHTT--HHHHHHHHHTTTTHHHH-PPPHHHHTT-HHHHHHHHHHHHHHHHHTT-TT--HHHHHHHHHHHHHHHHHHHHHHS-------PPPSS----S---HHHHHHHHHHHHHHHHTT-

Organism: NCBI:txid29363

Radius of gyration: 20.13 Å; Cα contacts (8 Å, |Δi|>4): 611; chains: 2; bounding box: 45×59×41 Å

Solvent-accessible surface area (backbone atoms only — not comparable to full-atom values): 19177 Å² total; per-residue (Å²): 134,80,47,76,49,63,46,72,36,59,78,69,42,81,36,28,64,79,49,71,49,58,89,70,63,46,71,67,41,34,28,44,8,23,19,34,30,31,38,71,54,14,18,33,78,57,65,39,28,43,34,55,52,20,43,50,30,17,52,40,32,47,73,74,65,49,53,47,59,48,20,48,46,27,46,46,68,64,46,40,39,39,68,43,37,58,57,41,66,57,60,43,74,73,34,64,71,57,52,52,48,46,49,54,42,39,44,42,53,32,41,64,73,75,50,58,77,68,47,71,67,49,52,49,52,41,48,49,43,48,34,15,51,46,32,53,45,34,37,75,37,48,70,42,78,90,57,67,59,55,82,70,87,64,86,77,87,80,67,75,67,60,41,70,60,46,21,51,50,41,50,52,50,48,57,61,38,53,73,70,87,135,79,46,76,49,62,46,73,36,59,77,67,42,79,36,28,65,79,48,71,50,57,89,70,63,46,73,68,40,35,28,44,9,24,20,34,31,32,39,72,56,15,20,33,78,58,65,39,27,42,34,54,51,20,46,51,28,18,52,41,33,47,72,73,65,49,53,46,60,47,21,46,46,26,46,47,70,62,45,39,37,38,66,41,36,58,59,43,66,56,60,43,75,74,33,64,70,57,54,53,47,47,50,54,41,37,45,42,54,30,40,64,72,74,51,57,77,67,48,72,67,51,51,49,52,40,48,49,44,48,33,15,51,48,32,55,45,35,37,73,38,49,70,42,75,90,59,66,58,56,82,68,88,63,86,77,86,80,66,74,68,60,42,70,59,45,22,50,50,42,48,50,49,48,57,60,39,52,73,72,86